Protein AF-A7AXC5-F1 (afdb_monomer_lite)

Radius of gyration: 20.71 Å; chains: 1; bounding box: 51×50×60 Å

pLDDT: mean 79.18, std 19.01, range [29.16, 97.81]

Foldseek 3Di:
DDVLLVVVVVVVVVVLVVLVVVLVVDPLCLLQPALQLLLLLLLLQADLQLFGDPLLLVVQLVLQLVLQLVVLVVVLVVVPPDDDDPVVPNSPDSVVSSVSSNVLSVVLSVLRRLLSNLSQLQQCQWANSVQSVLNVCLQVQLCVVLPDDPSVVSNLLVLSSLLVNLVLLVVLVCLLPPPCPPVDDDDDPDDNVNSSVVSCVVRNVLGDTDPHRRVVSNVVSCCSCCPPVCNSSVVNNSSSSVSLVRDPCNVVSSVSSSVSSVSRDPPRDDDD

Secondary structure (DSSP, 8-state):
--HHHHHHHHHHHHHHHHHTTTGGGS-SGGGS--HHHHHHHHHHHB-TTS-B-HHHHHHHHHHHHHHHHHHHHHHHHHTTSS--TTSTTSS--HHHHHHHHHHHHHHHHHHHHHHHHHHHHHHHHHH-TTGGGGSTTTTHHHHHHHTS-HHHHHHHHHHHHHHHHHHHHHHHHHHHS-S-GGG--SS----HHHHHHHHHHHH-TTSPPPSS--HHHHHHHHHHHH-TTT-HHHHHHHHHHHHHHH-TTHHHHHHHHHHHHTTS----S---

Structure (mmCIF, N/CA/C/O backbone):
data_AF-A7AXC5-F1
#
_entry.id   AF-A7AXC5-F1
#
loop_
_atom_site.group_PDB
_atom_site.id
_atom_site.type_symbol
_atom_site.label_atom_id
_atom_site.label_alt_id
_atom_site.label_comp_id
_atom_site.label_asym_id
_atom_site.label_entity_id
_atom_site.label_seq_id
_atom_site.pdbx_PDB_ins_code
_atom_site.Cartn_x
_atom_site.Cartn_y
_atom_site.Cartn_z
_atom_site.occupancy
_atom_site.B_iso_or_equiv
_atom_site.auth_seq_id
_atom_site.auth_comp_id
_atom_site.auth_asym_id
_atom_site.auth_atom_id
_atom_site.pdbx_PDB_model_num
ATOM 1 N N . MET A 1 1 ? 30.614 9.695 -7.262 1.00 42.00 1 MET A N 1
ATOM 2 C CA . MET A 1 1 ? 29.330 9.636 -7.992 1.00 42.00 1 MET A CA 1
ATOM 3 C C . MET A 1 1 ? 29.547 10.276 -9.356 1.00 42.00 1 MET A C 1
ATOM 5 O O . MET A 1 1 ? 30.082 11.375 -9.398 1.00 42.00 1 MET A O 1
ATOM 9 N N . ASN A 1 2 ? 29.275 9.561 -10.449 1.00 38.72 2 ASN A N 1
ATOM 10 C CA . ASN A 1 2 ? 29.586 10.031 -11.803 1.00 38.72 2 ASN A CA 1
ATOM 11 C C . ASN A 1 2 ? 28.568 11.111 -12.217 1.00 38.72 2 ASN A C 1
ATOM 13 O O . ASN A 1 2 ? 27.370 10.907 -12.026 1.00 38.72 2 ASN A O 1
ATOM 17 N N . VAL A 1 3 ? 29.022 12.249 -12.755 1.00 35.94 3 VAL A N 1
ATOM 18 C CA . VAL A 1 3 ? 28.162 13.394 -13.142 1.00 35.94 3 VAL A CA 1
ATOM 19 C C . VAL A 1 3 ? 27.047 12.944 -14.091 1.00 35.94 3 VAL A C 1
ATOM 21 O O . VAL A 1 3 ? 25.914 13.396 -13.997 1.00 35.94 3 VAL A O 1
ATOM 24 N N . THR A 1 4 ? 27.345 11.954 -14.924 1.00 36.16 4 THR A N 1
ATOM 25 C CA . THR A 1 4 ? 26.416 11.287 -15.829 1.00 36.16 4 THR A CA 1
ATOM 26 C C . THR A 1 4 ? 25.242 10.595 -15.128 1.00 36.16 4 THR A C 1
ATOM 28 O O . THR A 1 4 ? 24.095 10.750 -15.539 1.00 36.16 4 THR A O 1
ATOM 31 N N . VAL A 1 5 ? 25.512 9.883 -14.029 1.00 40.91 5 VAL A N 1
ATOM 32 C CA . VAL A 1 5 ? 24.486 9.229 -13.198 1.00 40.91 5 VAL A CA 1
ATOM 33 C C . VAL A 1 5 ? 23.642 10.284 -12.486 1.00 40.91 5 VAL A C 1
ATOM 35 O O . VAL A 1 5 ? 22.432 10.134 -12.386 1.00 40.91 5 VAL A O 1
ATOM 38 N N . ALA A 1 6 ? 24.255 11.390 -12.057 1.00 38.28 6 ALA A N 1
ATOM 39 C CA . ALA A 1 6 ? 23.533 12.504 -11.451 1.00 38.28 6 ALA A CA 1
ATOM 40 C C . ALA A 1 6 ? 22.601 13.215 -12.450 1.00 38.28 6 ALA A C 1
ATOM 42 O O . ALA A 1 6 ? 21.494 13.580 -12.074 1.00 38.28 6 ALA A O 1
ATOM 43 N N . VAL A 1 7 ? 23.003 13.370 -13.718 1.00 38.66 7 VAL A N 1
ATOM 44 C CA . VAL A 1 7 ? 22.166 13.965 -14.778 1.00 38.66 7 VAL A CA 1
ATOM 45 C C . VAL A 1 7 ? 21.030 13.028 -15.200 1.00 38.66 7 VAL A C 1
ATOM 47 O O . VAL A 1 7 ? 19.907 13.494 -15.355 1.00 38.66 7 VAL A O 1
ATOM 50 N N . ALA A 1 8 ? 21.276 11.718 -15.317 1.00 44.53 8 ALA A N 1
ATOM 51 C CA . ALA A 1 8 ? 20.221 10.733 -15.575 1.00 44.53 8 ALA A CA 1
ATOM 52 C C . ALA A 1 8 ? 19.219 10.650 -14.410 1.00 44.53 8 ALA A C 1
ATOM 54 O O . ALA A 1 8 ? 18.012 10.634 -14.637 1.00 44.53 8 ALA A O 1
ATOM 55 N N . LEU A 1 9 ? 19.703 10.697 -13.162 1.00 47.94 9 LEU A N 1
ATOM 56 C CA . LEU A 1 9 ? 18.854 10.807 -11.975 1.00 47.94 9 LEU A CA 1
ATOM 57 C C . LEU A 1 9 ? 18.087 12.132 -11.953 1.00 47.94 9 LEU A C 1
ATOM 59 O O . LEU A 1 9 ? 16.901 12.116 -11.656 1.00 47.94 9 LEU A O 1
ATOM 63 N N . LEU A 1 10 ? 18.697 13.269 -12.300 1.00 44.72 10 LEU A N 1
ATOM 64 C CA . LEU A 1 10 ? 18.018 14.571 -12.384 1.00 44.72 10 LEU A CA 1
ATOM 65 C C . LEU A 1 10 ? 16.935 14.584 -13.467 1.00 44.72 10 LEU A C 1
ATOM 67 O O . LEU A 1 10 ? 15.822 15.021 -13.190 1.00 44.72 10 LEU A O 1
ATOM 71 N N . ALA A 1 11 ? 17.222 14.047 -14.654 1.00 45.69 11 ALA A N 1
ATOM 72 C CA . ALA A 1 11 ? 16.243 13.879 -15.724 1.00 45.69 11 ALA A CA 1
ATOM 73 C C . ALA A 1 11 ? 15.105 12.947 -15.283 1.00 45.69 11 ALA A C 1
ATOM 75 O O . ALA A 1 11 ? 13.940 13.289 -15.442 1.00 45.69 11 ALA A O 1
ATOM 76 N N . TYR A 1 12 ? 15.421 11.832 -14.620 1.00 53.94 12 TYR A N 1
ATOM 77 C CA . TYR A 1 12 ? 14.438 10.929 -14.018 1.00 53.94 12 TYR A CA 1
ATOM 78 C C . TYR A 1 12 ? 13.635 11.595 -12.892 1.00 53.94 12 TYR A C 1
ATOM 80 O O . TYR A 1 12 ? 12.448 11.335 -12.753 1.00 53.94 12 TYR A O 1
ATOM 88 N N . THR A 1 13 ? 14.226 12.512 -12.125 1.00 55.03 13 THR A N 1
ATOM 89 C CA . THR A 1 13 ? 13.537 13.262 -11.059 1.00 55.03 13 THR A CA 1
ATOM 90 C C . THR A 1 13 ? 12.608 14.337 -11.639 1.00 55.03 13 THR A C 1
ATOM 92 O O . THR A 1 13 ? 11.507 14.547 -11.135 1.00 55.03 13 THR A O 1
ATOM 95 N N . GLN A 1 14 ? 13.008 14.988 -12.734 1.00 45.06 14 GLN A N 1
ATOM 96 C CA . GLN A 1 14 ? 12.164 15.929 -13.478 1.00 45.06 14 GLN A CA 1
ATOM 97 C C . GLN A 1 14 ? 11.023 15.203 -14.209 1.00 45.06 14 GLN A C 1
ATOM 99 O O . GLN A 1 14 ? 9.881 15.652 -14.163 1.00 45.06 14 GLN A O 1
ATOM 104 N N . VAL A 1 15 ? 11.297 14.026 -14.778 1.00 48.88 15 VAL A N 1
ATOM 105 C CA . VAL A 1 15 ? 10.298 13.087 -15.309 1.00 48.88 15 VAL A CA 1
ATOM 106 C C . VAL A 1 15 ? 9.345 12.646 -14.190 1.00 48.88 15 VAL A C 1
ATOM 108 O O . VAL A 1 15 ? 8.143 12.782 -14.354 1.00 48.88 15 VAL A O 1
ATOM 111 N N . LYS A 1 16 ? 9.830 12.249 -13.005 1.00 52.66 16 LYS A N 1
ATOM 112 C CA . LYS A 1 16 ? 8.996 11.936 -11.822 1.00 52.66 16 LYS A CA 1
ATOM 113 C C . LYS A 1 16 ? 8.011 13.063 -11.483 1.00 52.66 16 LYS A C 1
ATOM 115 O O . LYS A 1 16 ? 6.841 12.791 -11.234 1.00 52.66 16 LYS A O 1
ATOM 120 N N . SER A 1 17 ? 8.464 14.318 -11.524 1.00 45.72 17 SER A N 1
ATOM 121 C CA . SER A 1 17 ? 7.630 15.499 -11.258 1.00 45.72 17 SER A CA 1
ATOM 122 C C . SER A 1 17 ? 6.572 15.763 -12.338 1.00 45.72 17 SER A C 1
ATOM 124 O O . SER A 1 17 ? 5.470 16.186 -12.006 1.00 45.72 17 SER A O 1
ATOM 126 N N . ILE A 1 18 ? 6.892 15.538 -13.616 1.00 44.12 18 ILE A N 1
ATOM 127 C CA . ILE A 1 18 ? 5.978 15.761 -14.751 1.00 44.12 18 ILE A CA 1
ATOM 128 C C . ILE A 1 18 ? 4.994 14.589 -14.900 1.00 44.12 18 ILE A C 1
ATOM 130 O O . ILE A 1 18 ? 3.818 14.787 -15.186 1.00 44.12 18 ILE A O 1
ATOM 134 N N . PHE A 1 19 ? 5.433 13.356 -14.646 1.00 49.47 19 PHE A N 1
ATOM 135 C CA . PHE A 1 19 ? 4.600 12.159 -14.770 1.00 49.47 19 PHE A CA 1
ATOM 136 C C . PHE A 1 19 ? 3.686 11.918 -13.567 1.00 49.47 19 PHE A C 1
ATOM 138 O O . PHE A 1 19 ? 2.612 11.350 -13.752 1.00 49.47 19 PHE A O 1
ATOM 145 N N . ALA A 1 20 ? 4.014 12.441 -12.380 1.00 50.91 20 ALA A N 1
ATOM 146 C CA . ALA A 1 20 ? 3.041 12.563 -11.291 1.00 50.91 20 ALA A CA 1
ATOM 147 C C . ALA A 1 20 ? 1.797 13.372 -11.721 1.00 50.91 20 ALA A C 1
ATOM 149 O O . ALA A 1 20 ? 0.696 13.090 -11.262 1.00 50.91 20 ALA A O 1
ATOM 150 N N . GLN A 1 21 ? 1.942 14.308 -12.670 1.00 41.72 21 GLN A N 1
ATOM 151 C CA . GLN A 1 21 ? 0.819 15.048 -13.262 1.00 41.72 21 GLN A CA 1
ATOM 152 C C . GLN A 1 21 ? 0.121 14.282 -14.411 1.00 41.72 21 GLN A C 1
ATOM 154 O O . GLN A 1 21 ? -1.009 14.610 -14.764 1.00 41.72 21 GLN A O 1
ATOM 159 N N . MET A 1 22 ? 0.750 13.242 -14.982 1.00 43.47 22 MET A N 1
ATOM 160 C CA . MET A 1 22 ? 0.193 12.391 -16.055 1.00 43.47 22 MET A CA 1
ATOM 161 C C . MET A 1 22 ? -0.452 11.087 -15.558 1.00 43.47 22 MET A C 1
ATOM 163 O O . MET A 1 22 ? -1.087 10.388 -16.349 1.00 43.47 22 MET A O 1
ATOM 167 N N . ALA A 1 23 ? -0.347 10.763 -14.265 1.00 52.94 23 ALA A N 1
ATOM 168 C CA . ALA A 1 23 ? -1.019 9.616 -13.643 1.00 52.94 23 ALA A CA 1
ATOM 169 C C . ALA A 1 23 ? -2.566 9.698 -13.686 1.00 52.94 23 ALA A C 1
ATOM 171 O O . ALA A 1 23 ? -3.246 8.757 -13.294 1.00 52.94 23 ALA A O 1
ATOM 172 N N . THR A 1 24 ? -3.118 10.782 -14.238 1.00 51.81 24 THR A N 1
ATOM 173 C CA . THR A 1 24 ? -4.548 11.086 -14.401 1.00 51.81 24 THR A CA 1
ATOM 174 C C . THR A 1 24 ? -5.337 10.113 -15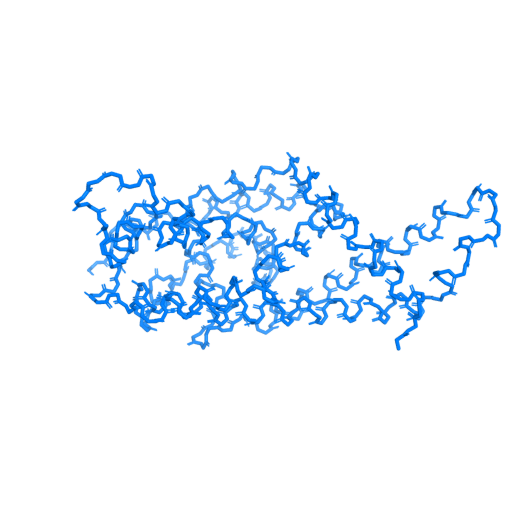.284 1.00 51.81 24 THR A C 1
ATOM 176 O O . THR A 1 24 ? -6.558 10.222 -15.347 1.00 51.81 24 THR A O 1
ATOM 179 N N . LYS A 1 25 ? -4.685 9.170 -15.980 1.00 58.81 25 LYS A N 1
ATOM 180 C CA . LYS A 1 25 ? -5.380 8.160 -16.803 1.00 58.81 25 LYS A CA 1
ATOM 181 C C . LYS A 1 25 ? -5.882 6.953 -16.015 1.00 58.81 25 LYS A C 1
ATOM 183 O O . LYS A 1 25 ? -6.819 6.303 -16.467 1.00 58.81 25 LYS A O 1
ATOM 188 N N . VAL A 1 26 ? -5.261 6.647 -14.877 1.00 69.69 26 VAL A N 1
ATOM 189 C CA . VAL A 1 26 ? -5.648 5.502 -14.052 1.00 69.69 26 VAL A CA 1
ATOM 190 C C . VAL A 1 26 ? -6.559 6.009 -12.945 1.00 69.69 26 VAL A C 1
ATOM 192 O O . VAL A 1 26 ? -6.146 6.798 -12.100 1.00 69.69 26 VAL A O 1
ATOM 195 N N . ASP A 1 27 ? -7.803 5.540 -12.949 1.00 79.38 27 ASP A N 1
ATOM 196 C CA . ASP A 1 27 ? -8.725 5.716 -11.830 1.00 79.38 27 ASP A CA 1
ATOM 197 C C . ASP A 1 27 ? -8.284 4.805 -10.677 1.00 79.38 27 ASP A C 1
ATOM 199 O O . ASP A 1 27 ? -8.747 3.673 -10.564 1.00 79.38 27 ASP A O 1
ATOM 203 N N . TYR A 1 28 ? -7.304 5.259 -9.893 1.00 82.56 28 TYR A N 1
ATOM 204 C CA . TYR A 1 28 ? -6.770 4.501 -8.761 1.00 82.56 28 TYR A CA 1
ATOM 205 C C . TYR A 1 28 ? -7.809 4.343 -7.647 1.00 82.56 28 TYR A C 1
ATOM 207 O O . TYR A 1 28 ? -7.904 3.269 -7.053 1.00 82.56 28 TYR A O 1
ATOM 215 N N . GLU A 1 29 ? -8.606 5.384 -7.393 1.00 82.25 29 GLU A N 1
ATOM 216 C CA . GLU A 1 29 ? -9.647 5.377 -6.366 1.00 82.25 29 GLU A CA 1
ATOM 217 C C . GLU A 1 29 ? -10.690 4.292 -6.661 1.00 82.25 29 GLU A C 1
ATOM 219 O O . GLU A 1 29 ? -10.992 3.486 -5.786 1.00 82.25 29 GLU A O 1
ATOM 224 N N . GLY A 1 30 ? -11.140 4.161 -7.914 1.00 83.69 30 GLY A N 1
ATOM 225 C CA . GLY A 1 30 ? -12.083 3.122 -8.333 1.00 83.69 30 GLY A CA 1
ATOM 226 C C . GLY A 1 30 ? -11.541 1.684 -8.341 1.00 83.69 30 GLY A C 1
ATOM 227 O O . GLY A 1 30 ? -12.326 0.746 -8.484 1.00 83.69 30 GLY A O 1
ATOM 228 N N . VAL A 1 31 ? -10.229 1.465 -8.180 1.00 88.12 31 VAL A N 1
ATOM 229 C CA . VAL A 1 31 ? -9.622 0.115 -8.202 1.00 88.12 31 VAL A CA 1
ATOM 230 C C . VAL A 1 31 ? -9.815 -0.621 -6.876 1.00 88.12 31 VAL A C 1
ATOM 232 O O . VAL A 1 31 ? -10.132 -1.816 -6.854 1.00 88.12 31 VAL A O 1
ATOM 235 N N . ILE A 1 32 ? -9.653 0.096 -5.762 1.00 90.56 32 ILE A N 1
ATOM 236 C CA . ILE A 1 32 ? -9.958 -0.384 -4.410 1.00 90.56 32 ILE A CA 1
ATOM 237 C C . ILE A 1 32 ? -10.749 0.740 -3.726 1.00 90.56 32 ILE A C 1
ATOM 239 O O . ILE A 1 32 ? -10.131 1.624 -3.140 1.00 90.56 32 ILE A O 1
ATOM 243 N N . PRO A 1 33 ? -12.093 0.731 -3.801 1.00 84.25 33 PRO A N 1
ATOM 244 C CA . PRO A 1 33 ? -12.917 1.940 -3.661 1.00 84.25 33 PRO A CA 1
ATOM 245 C C . PRO A 1 33 ? -13.010 2.532 -2.255 1.00 84.25 33 PRO A C 1
ATOM 247 O O . PRO A 1 33 ? -13.222 3.729 -2.107 1.00 84.25 33 PRO A O 1
ATOM 250 N N . THR A 1 34 ? -12.837 1.733 -1.207 1.00 91.19 34 THR A N 1
ATOM 251 C CA . THR A 1 34 ? -13.073 2.188 0.172 1.00 91.19 34 THR A CA 1
ATOM 252 C C . THR A 1 34 ? -11.787 2.223 0.985 1.00 91.19 34 THR A C 1
ATOM 254 O O . THR A 1 34 ? -11.029 1.247 0.939 1.00 91.19 34 THR A O 1
ATOM 257 N N . THR A 1 35 ? -11.619 3.258 1.810 1.00 93.56 35 THR A N 1
ATOM 258 C CA . THR A 1 35 ? -10.525 3.379 2.787 1.00 93.56 35 THR A CA 1
ATOM 259 C C . THR A 1 35 ? -10.415 2.134 3.658 1.00 93.56 35 THR A C 1
ATOM 261 O O . THR A 1 35 ? -9.330 1.585 3.805 1.00 93.56 35 THR A O 1
ATOM 264 N N . GLU A 1 36 ? -11.539 1.590 4.130 1.00 93.75 36 GLU A N 1
ATOM 265 C CA . GLU A 1 36 ? -11.564 0.347 4.905 1.00 93.75 36 GLU A CA 1
ATOM 266 C C . GLU A 1 36 ? -10.885 -0.829 4.191 1.00 93.75 36 GLU A C 1
ATOM 268 O O . GLU A 1 36 ? -9.999 -1.467 4.758 1.00 93.75 36 GLU A O 1
ATOM 273 N N . LYS A 1 37 ? -11.255 -1.110 2.933 1.00 92.69 37 LYS A N 1
ATOM 274 C CA . LYS A 1 37 ? -10.612 -2.173 2.142 1.00 92.69 37 LYS A CA 1
ATOM 275 C C . LYS A 1 37 ? -9.124 -1.907 1.955 1.00 92.69 37 LYS A C 1
ATOM 277 O O . LYS A 1 37 ? -8.342 -2.852 2.029 1.00 92.69 37 LYS A O 1
ATOM 282 N N . ARG A 1 38 ? -8.729 -0.649 1.733 1.00 94.75 38 ARG A N 1
ATOM 283 C CA . ARG A 1 38 ? -7.318 -0.265 1.590 1.00 94.75 38 ARG A CA 1
ATOM 284 C C . ARG A 1 38 ? -6.551 -0.493 2.894 1.00 94.75 38 ARG A C 1
ATOM 286 O O . ARG A 1 38 ? -5.525 -1.164 2.863 1.00 94.75 38 ARG A O 1
ATOM 293 N N . VAL A 1 39 ? -7.089 -0.071 4.038 1.00 95.75 39 VAL A N 1
ATOM 294 C CA . VAL A 1 39 ? -6.524 -0.334 5.372 1.00 95.75 39 VAL A CA 1
ATOM 295 C C . VAL A 1 39 ? -6.381 -1.837 5.618 1.00 95.75 39 VAL A C 1
ATOM 297 O O . VAL A 1 39 ? -5.280 -2.293 5.921 1.00 95.75 39 VAL A O 1
ATOM 300 N N . LYS A 1 40 ? -7.447 -2.624 5.405 1.00 94.56 40 LYS A N 1
ATOM 301 C CA . LYS A 1 40 ? -7.423 -4.087 5.583 1.00 94.56 40 LYS A CA 1
ATOM 302 C C . LYS A 1 40 ? -6.359 -4.754 4.709 1.00 94.56 40 LYS A C 1
ATOM 304 O O . LYS A 1 40 ? -5.624 -5.626 5.171 1.00 94.56 40 LYS A O 1
ATOM 309 N N . LEU A 1 41 ? -6.245 -4.322 3.452 1.00 94.38 41 LEU A N 1
ATOM 310 C CA . LEU A 1 41 ? -5.228 -4.810 2.525 1.00 94.38 41 LEU A CA 1
ATOM 311 C C . LEU A 1 41 ? -3.814 -4.492 3.005 1.00 94.38 41 LEU A C 1
ATOM 313 O O . LEU A 1 41 ? -2.984 -5.393 3.033 1.00 94.38 41 LEU A O 1
ATOM 317 N N . VAL A 1 42 ? -3.535 -3.250 3.405 1.00 95.75 42 VAL A N 1
ATOM 318 C CA . VAL A 1 42 ? -2.200 -2.873 3.888 1.00 95.75 42 VAL A CA 1
ATOM 319 C C . VAL A 1 42 ? -1.851 -3.632 5.165 1.00 95.75 42 VAL A C 1
ATOM 321 O O . VAL A 1 42 ? -0.763 -4.193 5.233 1.00 95.75 42 VAL A O 1
ATOM 324 N N . MET A 1 43 ? -2.771 -3.737 6.130 1.00 95.62 43 MET A N 1
ATOM 325 C CA . MET A 1 43 ? -2.570 -4.555 7.334 1.00 95.62 43 MET A CA 1
ATOM 326 C C . MET A 1 43 ? -2.239 -6.014 6.989 1.00 95.62 43 MET A C 1
ATOM 328 O O . MET A 1 43 ? -1.384 -6.615 7.629 1.00 95.62 43 MET A O 1
ATOM 332 N N . SER A 1 44 ? -2.880 -6.570 5.955 1.00 93.38 44 SER A N 1
ATOM 333 C CA . SER A 1 44 ? -2.647 -7.948 5.492 1.00 93.38 44 SER A CA 1
ATOM 334 C C . SER A 1 44 ? -1.325 -8.136 4.734 1.00 93.38 44 SER A C 1
ATOM 336 O O . SER A 1 44 ? -0.891 -9.268 4.522 1.00 93.38 44 SER A O 1
ATOM 338 N N . LEU A 1 45 ? -0.705 -7.050 4.260 1.00 93.88 45 LEU A N 1
ATOM 339 C CA . LEU A 1 45 ? 0.602 -7.083 3.594 1.00 93.88 45 LEU A CA 1
ATOM 340 C C . LEU A 1 45 ? 1.770 -7.037 4.587 1.00 93.88 45 LEU A C 1
ATOM 342 O O . LEU A 1 45 ? 2.887 -7.389 4.205 1.00 93.88 45 LEU A O 1
ATOM 346 N N . LEU A 1 46 ? 1.517 -6.598 5.822 1.00 94.19 46 LEU A N 1
ATOM 347 C CA . LEU A 1 46 ? 2.503 -6.534 6.893 1.00 94.19 46 LEU A CA 1
ATOM 348 C C . LEU A 1 46 ? 2.532 -7.855 7.672 1.00 94.19 46 LEU A C 1
ATOM 350 O O . LEU A 1 46 ? 1.489 -8.418 8.005 1.00 94.19 46 LEU A O 1
ATOM 354 N N . ASP A 1 47 ? 3.733 -8.343 7.966 1.00 89.88 47 ASP A N 1
ATOM 355 C CA . ASP A 1 47 ? 3.954 -9.435 8.908 1.00 89.88 47 ASP A CA 1
ATOM 356 C C . ASP A 1 47 ? 3.745 -8.968 10.358 1.00 89.88 47 ASP A C 1
ATOM 358 O O . ASP A 1 47 ? 3.592 -7.777 10.630 1.00 89.88 47 ASP A O 1
ATOM 362 N N . SER A 1 48 ? 3.800 -9.903 11.309 1.00 85.38 48 SER A N 1
ATOM 363 C CA . SER A 1 48 ? 3.617 -9.616 12.740 1.00 85.38 48 SER A CA 1
ATOM 364 C C . SER A 1 48 ? 4.658 -8.665 13.345 1.00 85.38 48 SER A C 1
ATOM 366 O O . SER A 1 48 ? 4.508 -8.244 14.487 1.00 85.38 48 SER A O 1
ATOM 368 N N . ASN A 1 49 ? 5.748 -8.380 12.629 1.00 86.00 49 ASN A N 1
ATOM 369 C CA . ASN A 1 49 ? 6.791 -7.444 13.039 1.00 86.00 49 ASN A CA 1
ATOM 370 C C . ASN A 1 49 ? 6.663 -6.091 12.313 1.00 86.00 49 ASN A C 1
ATOM 372 O O . ASN A 1 49 ? 7.534 -5.234 12.473 1.00 86.00 49 ASN A O 1
ATOM 376 N N . GLY A 1 50 ? 5.618 -5.894 11.501 1.00 87.69 50 GLY A N 1
ATOM 377 C CA . GLY A 1 50 ? 5.408 -4.680 10.721 1.00 87.69 50 GLY A CA 1
ATOM 378 C C . GLY A 1 50 ? 6.249 -4.575 9.448 1.00 87.69 50 GLY A C 1
ATOM 379 O O . GLY A 1 50 ? 6.375 -3.485 8.882 1.00 87.69 50 GLY A O 1
ATOM 380 N N . ASN A 1 51 ? 6.853 -5.671 8.993 1.00 91.38 51 ASN A N 1
ATOM 381 C CA . ASN A 1 51 ? 7.630 -5.708 7.759 1.00 91.38 51 ASN A CA 1
ATOM 382 C C . ASN A 1 51 ? 6.773 -6.208 6.602 1.00 91.38 51 ASN A C 1
ATOM 384 O O . ASN A 1 51 ? 5.879 -7.031 6.776 1.00 91.38 51 ASN A O 1
ATOM 388 N N . LEU A 1 52 ? 7.076 -5.747 5.391 1.00 90.31 52 LEU A N 1
ATOM 389 C CA . LEU A 1 52 ? 6.576 -6.429 4.204 1.00 90.31 52 LEU A CA 1
ATOM 390 C C . LEU A 1 52 ? 7.223 -7.815 4.107 1.00 90.31 52 LEU A C 1
ATOM 392 O O . LEU A 1 52 ? 8.404 -7.982 4.402 1.00 90.31 52 LEU A O 1
ATOM 396 N N . ASP A 1 53 ? 6.433 -8.778 3.646 1.00 87.25 53 ASP A N 1
ATOM 397 C CA . ASP A 1 53 ? 6.868 -10.129 3.288 1.00 87.25 53 ASP A CA 1
ATOM 398 C C . ASP A 1 53 ? 8.158 -10.099 2.432 1.00 87.25 53 ASP A C 1
ATOM 400 O O . ASP A 1 53 ? 8.236 -9.374 1.437 1.00 87.25 53 ASP A O 1
ATOM 404 N N . GLU A 1 54 ? 9.191 -10.847 2.834 1.00 88.69 54 GLU A N 1
ATOM 405 C CA . GLU A 1 54 ? 10.515 -10.799 2.189 1.00 88.69 54 GLU A CA 1
ATOM 406 C C . GLU A 1 54 ? 10.455 -11.247 0.720 1.00 88.69 54 GLU A C 1
ATOM 408 O O . GLU A 1 54 ? 11.053 -10.607 -0.147 1.00 88.69 54 GLU A O 1
ATOM 413 N N . ASP A 1 55 ? 9.648 -12.268 0.411 1.00 90.94 55 ASP A N 1
ATOM 414 C CA . ASP A 1 55 ? 9.444 -12.737 -0.961 1.00 90.94 55 ASP A CA 1
ATOM 415 C C . ASP A 1 55 ? 8.728 -11.681 -1.819 1.00 90.94 55 ASP A C 1
ATOM 417 O O . ASP A 1 55 ? 8.999 -11.553 -3.020 1.00 90.94 55 ASP A O 1
ATOM 421 N N . LEU A 1 56 ? 7.814 -10.910 -1.221 1.00 91.88 56 LEU A N 1
ATOM 422 C CA . LEU A 1 56 ? 7.198 -9.751 -1.868 1.00 91.88 56 LEU A CA 1
ATOM 423 C C . LEU A 1 56 ? 8.230 -8.645 -2.120 1.00 91.88 56 LEU A C 1
ATOM 425 O O . LEU A 1 56 ? 8.265 -8.091 -3.219 1.00 91.88 56 LEU A O 1
ATOM 429 N N . VAL A 1 57 ? 9.069 -8.321 -1.135 1.00 92.88 57 VAL A N 1
ATOM 430 C CA . VAL A 1 57 ? 10.121 -7.299 -1.262 1.00 92.88 57 VAL A CA 1
ATOM 431 C C . VAL A 1 57 ? 11.106 -7.665 -2.373 1.00 92.88 57 VAL A C 1
ATOM 433 O O . VAL A 1 57 ? 11.437 -6.819 -3.210 1.00 92.88 57 VAL A O 1
ATOM 436 N N . ASP A 1 58 ? 11.532 -8.923 -2.432 1.00 93.88 58 ASP A N 1
ATOM 437 C CA . ASP A 1 58 ? 12.424 -9.426 -3.473 1.00 93.88 58 ASP A CA 1
ATOM 438 C C . ASP A 1 58 ? 11.780 -9.358 -4.859 1.00 93.88 58 ASP A C 1
ATOM 440 O O . ASP A 1 58 ? 12.412 -8.895 -5.816 1.00 93.88 58 ASP A O 1
ATOM 444 N N . LEU A 1 59 ? 10.500 -9.728 -4.964 1.00 95.12 59 LEU A N 1
ATOM 445 C CA . LEU A 1 59 ? 9.751 -9.622 -6.212 1.00 95.12 59 LEU A CA 1
ATOM 446 C C . LEU A 1 59 ? 9.591 -8.165 -6.664 1.00 95.12 59 LEU A C 1
ATOM 448 O O . LEU A 1 59 ? 9.784 -7.869 -7.845 1.00 95.12 59 LEU A O 1
ATOM 452 N N . ILE A 1 60 ? 9.277 -7.244 -5.744 1.00 93.31 60 ILE A N 1
ATOM 453 C CA . ILE A 1 60 ? 9.225 -5.805 -6.030 1.00 93.31 60 ILE A CA 1
ATOM 454 C C . ILE A 1 60 ? 10.582 -5.357 -6.570 1.00 93.31 60 ILE A C 1
ATOM 456 O O . ILE A 1 60 ? 10.641 -4.779 -7.657 1.00 93.31 60 ILE A O 1
ATOM 460 N N . ARG A 1 61 ? 11.679 -5.666 -5.866 1.00 93.94 61 ARG A N 1
ATOM 461 C CA . ARG A 1 61 ? 13.035 -5.284 -6.283 1.00 93.94 61 ARG A CA 1
ATOM 462 C C . ARG A 1 61 ? 13.334 -5.781 -7.697 1.00 93.94 61 ARG A C 1
ATOM 464 O O . ARG A 1 61 ? 13.785 -5.004 -8.541 1.00 93.94 61 ARG A O 1
ATOM 471 N N . GLU A 1 62 ? 13.043 -7.049 -7.983 1.00 93.69 62 GLU A N 1
ATOM 472 C CA . GLU A 1 62 ? 13.273 -7.655 -9.294 1.00 93.69 62 GLU A CA 1
ATOM 473 C C . GLU A 1 62 ? 12.448 -6.978 -10.398 1.00 93.69 62 GLU A C 1
ATOM 475 O O . GLU A 1 62 ? 13.008 -6.540 -11.411 1.00 93.69 62 GLU A O 1
ATOM 480 N N . LYS A 1 63 ? 11.125 -6.864 -10.210 1.00 92.69 63 LYS A N 1
ATOM 481 C CA . LYS A 1 63 ? 10.200 -6.314 -11.213 1.00 92.69 63 LYS A CA 1
ATOM 482 C C . LYS A 1 63 ? 10.526 -4.855 -11.514 1.00 92.69 63 LYS A C 1
ATOM 484 O O . LYS A 1 63 ? 10.579 -4.483 -12.686 1.00 92.69 63 LYS A O 1
ATOM 489 N N . TYR A 1 64 ? 10.807 -4.053 -10.489 1.00 90.38 64 TYR A N 1
ATOM 490 C CA . TYR A 1 64 ? 11.198 -2.653 -10.651 1.00 90.38 64 TYR A CA 1
ATOM 491 C C . TYR A 1 64 ? 12.534 -2.501 -11.358 1.00 90.38 64 TYR A C 1
ATOM 493 O O . TYR A 1 64 ? 12.636 -1.731 -12.313 1.00 90.38 64 TYR A O 1
ATOM 501 N N . ARG A 1 65 ? 13.556 -3.259 -10.940 1.00 91.56 65 ARG A N 1
ATOM 502 C CA . ARG A 1 65 ? 14.875 -3.195 -11.575 1.00 91.56 65 ARG A CA 1
ATOM 503 C C . ARG A 1 65 ? 14.786 -3.574 -13.047 1.00 91.56 65 ARG A C 1
ATOM 505 O O . ARG A 1 65 ? 15.323 -2.862 -13.894 1.00 91.56 65 ARG A O 1
ATOM 512 N N . LYS A 1 66 ? 14.102 -4.680 -13.356 1.00 90.81 66 LYS A N 1
ATOM 513 C CA . LYS A 1 66 ? 13.889 -5.138 -14.733 1.00 90.81 66 LYS A CA 1
ATOM 514 C C . LYS A 1 66 ? 13.196 -4.058 -15.560 1.00 90.81 66 LYS A C 1
ATOM 516 O O . LYS A 1 66 ? 13.674 -3.725 -16.642 1.00 90.81 66 LYS A O 1
ATOM 521 N N . HIS A 1 67 ? 12.133 -3.473 -15.019 1.00 85.38 67 HIS A N 1
ATOM 522 C CA . HIS A 1 67 ? 11.367 -2.442 -15.704 1.00 85.38 67 HIS A CA 1
ATOM 523 C C . HIS A 1 67 ? 12.184 -1.168 -15.963 1.00 85.38 67 HIS A C 1
ATOM 525 O O . HIS A 1 67 ? 12.224 -0.674 -17.088 1.00 85.38 67 HIS A O 1
ATOM 531 N N . CYS A 1 68 ? 12.929 -0.695 -14.961 1.00 84.69 68 CYS A N 1
ATOM 532 C CA . CYS A 1 68 ? 13.862 0.421 -15.103 1.00 84.69 68 CYS A CA 1
ATOM 533 C C . CYS A 1 68 ? 14.876 0.166 -16.231 1.00 84.69 68 CYS A C 1
ATOM 535 O O . CYS A 1 68 ? 15.061 1.007 -17.114 1.00 84.69 68 CYS A O 1
ATOM 537 N N . VAL A 1 69 ? 15.497 -1.020 -16.261 1.00 86.12 69 VAL A N 1
ATOM 538 C CA . VAL A 1 69 ? 16.474 -1.373 -17.304 1.00 86.12 69 VAL A CA 1
ATOM 539 C C . VAL A 1 69 ? 15.828 -1.377 -18.687 1.00 86.12 69 VAL A C 1
ATOM 541 O O . VAL A 1 69 ? 16.421 -0.857 -19.635 1.00 86.12 69 VAL A O 1
ATOM 544 N N . GLU A 1 70 ? 14.627 -1.939 -18.822 1.00 83.44 70 GLU A N 1
ATOM 545 C CA . GLU A 1 70 ? 13.884 -1.969 -20.085 1.00 83.44 70 GLU A CA 1
ATOM 546 C C . GLU A 1 70 ? 13.555 -0.561 -20.585 1.00 83.44 70 GLU A C 1
ATOM 548 O O . GLU A 1 70 ? 13.807 -0.264 -21.754 1.00 83.44 70 GLU A O 1
ATOM 553 N N . MET A 1 71 ? 13.079 0.324 -19.706 1.00 76.75 71 MET A N 1
ATOM 554 C CA . MET A 1 71 ? 12.797 1.719 -20.044 1.00 76.75 71 MET A CA 1
ATOM 555 C C . MET A 1 71 ? 14.037 2.452 -20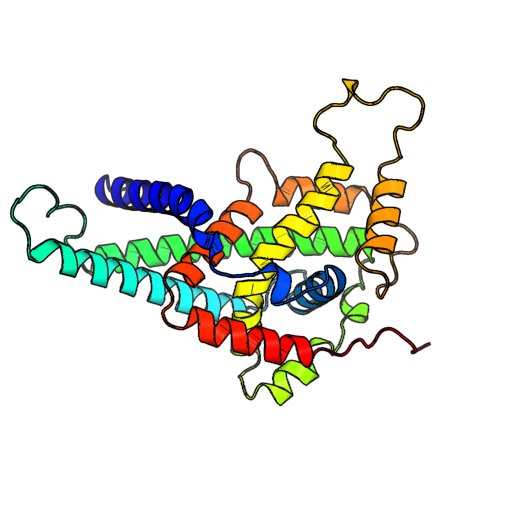.565 1.00 76.75 71 MET A C 1
ATOM 557 O O . MET A 1 71 ? 14.013 2.995 -21.669 1.00 76.75 71 MET A O 1
ATOM 561 N N . PHE A 1 72 ? 15.143 2.438 -19.813 1.00 74.38 72 PHE A N 1
ATOM 562 C CA . PHE A 1 72 ? 16.370 3.133 -20.222 1.00 74.38 72 PHE A CA 1
ATOM 563 C C . PHE A 1 72 ? 17.012 2.497 -21.462 1.00 74.38 72 PHE A C 1
ATOM 565 O O . PHE A 1 72 ? 17.583 3.193 -22.306 1.00 74.38 72 PHE A O 1
ATOM 572 N N . THR A 1 73 ? 16.882 1.179 -21.629 1.00 76.31 73 THR A N 1
ATOM 573 C CA . THR A 1 73 ? 17.342 0.485 -22.840 1.00 76.31 73 THR A CA 1
ATOM 574 C C . THR A 1 73 ? 16.501 0.853 -24.063 1.00 76.31 73 THR A C 1
ATOM 576 O O . THR A 1 73 ? 17.051 0.947 -25.156 1.00 76.31 73 THR A O 1
ATOM 579 N N . LYS A 1 74 ? 15.186 1.053 -23.916 1.00 71.62 74 LYS A N 1
ATOM 580 C CA . LYS A 1 74 ? 14.319 1.529 -25.004 1.00 71.62 74 LYS A CA 1
ATOM 581 C C . LYS A 1 74 ? 14.633 2.985 -25.355 1.00 71.62 74 LYS A C 1
ATOM 583 O O . LYS A 1 74 ? 14.890 3.267 -26.519 1.00 71.62 74 LYS A O 1
ATOM 588 N N . ALA A 1 75 ? 14.708 3.871 -24.360 1.00 67.06 75 ALA A N 1
ATOM 589 C CA . ALA A 1 75 ? 15.015 5.290 -24.567 1.00 67.06 75 ALA A CA 1
ATOM 590 C C . ALA A 1 75 ? 16.354 5.492 -25.298 1.00 67.06 75 ALA A C 1
ATOM 592 O O . ALA A 1 75 ? 16.411 6.176 -26.314 1.00 67.06 75 ALA A O 1
ATOM 593 N N . SER A 1 76 ? 17.405 4.786 -24.868 1.00 64.44 76 SER A N 1
ATOM 594 C CA . SER A 1 76 ? 18.728 4.847 -25.512 1.00 64.44 76 SER A CA 1
ATOM 595 C C . SER A 1 76 ? 18.776 4.324 -26.956 1.00 64.44 76 SER A C 1
ATOM 597 O O . SER A 1 76 ? 19.754 4.589 -27.650 1.00 64.44 76 SER A O 1
ATOM 599 N N . ARG A 1 77 ? 17.759 3.583 -27.422 1.00 63.03 77 ARG A N 1
ATOM 600 C CA . ARG A 1 77 ? 17.636 3.129 -28.822 1.00 63.03 77 ARG A CA 1
ATOM 601 C C . ARG A 1 77 ? 16.803 4.072 -29.691 1.00 63.03 77 ARG A C 1
ATOM 603 O O . ARG A 1 77 ? 16.974 4.057 -30.903 1.00 63.03 77 ARG A O 1
ATOM 610 N N . CYS A 1 78 ? 15.905 4.859 -29.103 1.00 53.66 78 CYS A N 1
ATOM 611 C CA . CYS A 1 78 ? 15.103 5.833 -29.846 1.00 53.66 78 CYS A CA 1
ATOM 612 C C . CYS A 1 78 ? 15.929 7.068 -30.246 1.00 53.66 78 CYS A C 1
ATOM 614 O O . CYS A 1 78 ? 15.706 7.626 -31.312 1.00 53.66 78 CYS A O 1
ATOM 616 N N . ASP A 1 79 ? 16.942 7.432 -29.456 1.00 47.88 79 ASP A N 1
ATOM 617 C CA . ASP A 1 79 ? 17.802 8.602 -29.711 1.00 47.88 79 ASP A CA 1
ATOM 618 C C . ASP A 1 79 ? 18.905 8.361 -30.767 1.00 47.88 79 ASP A C 1
ATOM 620 O O . ASP A 1 79 ? 19.737 9.233 -31.007 1.00 47.88 79 ASP A O 1
ATOM 624 N N . THR A 1 80 ? 18.958 7.181 -31.401 1.00 48.72 80 THR A N 1
ATOM 625 C CA . THR A 1 80 ? 19.966 6.863 -32.436 1.00 48.72 80 THR A CA 1
ATOM 626 C C . THR A 1 80 ? 19.545 7.192 -33.874 1.00 48.72 80 THR A C 1
ATOM 628 O O . THR A 1 80 ? 20.348 6.980 -34.782 1.00 48.72 80 THR A O 1
ATOM 631 N N . GLU A 1 81 ? 18.337 7.721 -34.100 1.00 45.22 81 GLU A N 1
ATOM 632 C CA . GLU A 1 81 ? 17.846 8.060 -35.451 1.00 45.22 81 GLU A CA 1
ATOM 633 C C . GLU A 1 81 ? 17.857 9.565 -35.797 1.00 45.22 81 GLU A C 1
ATOM 635 O O . GLU A 1 81 ? 17.696 9.896 -36.970 1.00 45.22 81 GLU A O 1
ATOM 640 N N . GLU A 1 82 ? 18.144 10.478 -34.857 1.00 42.41 82 GLU A N 1
ATOM 641 C CA . GLU A 1 82 ? 18.265 11.920 -35.146 1.00 42.41 82 GLU A CA 1
ATOM 642 C C . GLU A 1 82 ? 19.651 12.492 -34.792 1.00 42.41 82 GLU A C 1
ATOM 644 O O . GLU A 1 82 ? 20.263 12.185 -33.771 1.00 42.41 82 GLU A O 1
ATOM 649 N N . GLU A 1 83 ? 20.168 13.309 -35.709 1.00 44.97 83 GLU A N 1
ATOM 650 C CA . GLU A 1 83 ? 21.508 13.894 -35.740 1.00 44.97 83 GLU A CA 1
ATOM 651 C C . GLU A 1 83 ? 21.927 14.614 -34.441 1.00 44.97 83 GLU A C 1
ATOM 653 O O . GLU A 1 83 ? 21.220 15.480 -33.931 1.00 44.97 83 GLU A O 1
ATOM 658 N N . GLY A 1 84 ? 23.167 14.385 -33.989 1.00 38.88 84 GLY A N 1
ATOM 659 C CA . GLY A 1 84 ? 23.878 15.346 -33.136 1.00 38.88 84 GLY A CA 1
ATOM 660 C C . GLY A 1 84 ? 24.622 14.735 -31.953 1.00 38.88 84 GLY A C 1
ATOM 661 O O . GLY A 1 84 ? 24.087 14.540 -30.867 1.00 38.88 84 GLY A O 1
ATOM 662 N N . ASP A 1 85 ? 25.922 14.546 -32.145 1.00 44.69 85 ASP A N 1
ATOM 663 C CA . ASP A 1 85 ? 26.905 13.850 -31.305 1.00 44.69 85 ASP A CA 1
ATOM 664 C C . ASP A 1 85 ? 27.174 14.418 -29.880 1.00 44.69 85 ASP A C 1
ATOM 666 O O . ASP A 1 85 ? 28.264 14.255 -29.331 1.00 44.69 85 ASP A O 1
ATOM 670 N N . LYS A 1 86 ? 26.215 15.103 -29.238 1.00 44.25 86 LYS A N 1
ATOM 671 C CA . LYS A 1 86 ? 26.400 15.742 -27.914 1.00 44.25 86 LYS A CA 1
ATOM 672 C C . LYS A 1 86 ? 25.567 15.167 -26.766 1.00 44.25 86 LYS A C 1
ATOM 674 O O . LYS A 1 86 ? 26.009 15.275 -25.626 1.00 44.25 86 LYS A O 1
ATOM 679 N N . VAL A 1 87 ? 24.442 14.497 -27.026 1.00 42.72 87 VAL A N 1
ATOM 680 C CA . VAL A 1 87 ? 23.680 13.758 -25.982 1.00 42.72 87 VAL A CA 1
ATOM 681 C C . VAL A 1 87 ? 24.247 12.342 -25.769 1.00 42.72 87 VAL A C 1
ATOM 683 O O . VAL A 1 87 ? 24.035 11.681 -24.752 1.00 42.72 87 VAL A O 1
ATOM 686 N N . ASN A 1 88 ? 25.093 11.926 -26.709 1.00 43.84 88 ASN A N 1
ATOM 687 C CA . ASN A 1 88 ? 25.609 10.584 -26.905 1.00 43.84 88 ASN A CA 1
ATOM 688 C C . ASN A 1 88 ? 26.541 10.073 -25.784 1.00 43.84 88 ASN A C 1
ATOM 690 O O . ASN A 1 88 ? 26.968 8.930 -25.851 1.00 43.84 88 ASN A O 1
ATOM 694 N N . SER A 1 89 ? 26.908 10.867 -24.768 1.00 46.50 89 SER A N 1
ATOM 695 C CA . SER A 1 89 ? 27.841 10.450 -23.701 1.00 46.50 89 SER A CA 1
ATOM 696 C C . SER A 1 89 ? 27.172 9.988 -22.402 1.00 46.50 89 SER A C 1
ATOM 698 O O . SER A 1 89 ? 27.862 9.421 -21.553 1.00 46.50 89 SER A O 1
ATOM 700 N N . ILE A 1 90 ? 25.856 10.190 -22.238 1.00 49.34 90 ILE A N 1
ATOM 701 C CA . ILE A 1 90 ? 25.202 9.986 -20.935 1.00 49.34 90 ILE A CA 1
ATOM 702 C C . ILE A 1 90 ? 24.792 8.522 -20.683 1.00 49.34 90 ILE A C 1
ATOM 704 O O . ILE A 1 90 ? 24.793 8.062 -19.546 1.00 49.34 90 ILE A O 1
ATOM 708 N N . TYR A 1 91 ? 24.540 7.741 -21.733 1.00 49.56 91 TYR A N 1
ATOM 709 C CA . TYR A 1 91 ? 23.985 6.381 -21.616 1.00 49.56 91 TYR A CA 1
ATOM 710 C C . TYR A 1 91 ? 24.939 5.264 -22.087 1.00 49.56 91 TYR A C 1
ATOM 712 O O . TYR A 1 91 ? 24.509 4.147 -22.364 1.00 49.56 91 TYR A O 1
ATOM 720 N N . ARG A 1 92 ? 26.247 5.546 -22.213 1.00 48.28 92 ARG A N 1
ATOM 721 C CA . ARG A 1 92 ? 27.187 4.760 -23.045 1.00 48.28 92 ARG A CA 1
ATOM 722 C C . ARG A 1 92 ? 27.525 3.328 -22.606 1.00 48.28 92 ARG A C 1
ATOM 724 O O . ARG A 1 92 ? 28.233 2.657 -23.354 1.00 48.28 92 ARG A O 1
ATOM 731 N N . SER A 1 93 ? 27.024 2.792 -21.491 1.00 56.81 93 SER A N 1
ATOM 732 C CA . SER A 1 93 ? 27.200 1.358 -21.220 1.00 56.81 93 SER A CA 1
ATOM 733 C C . SER A 1 93 ? 25.981 0.696 -20.573 1.00 56.81 93 SER A C 1
ATOM 735 O O . SER A 1 93 ? 25.376 1.208 -19.633 1.00 56.81 93 SER A O 1
ATOM 737 N N . ARG A 1 94 ? 25.641 -0.515 -21.044 1.00 56.47 94 ARG A N 1
ATOM 738 C CA . ARG A 1 94 ? 24.640 -1.387 -20.396 1.00 56.47 94 ARG A CA 1
ATOM 739 C C . ARG A 1 94 ? 25.002 -1.699 -18.937 1.00 56.47 94 ARG A C 1
ATOM 741 O O . ARG A 1 94 ? 24.118 -2.020 -18.149 1.00 56.47 94 ARG A O 1
ATOM 748 N N . VAL A 1 95 ? 26.288 -1.637 -18.585 1.00 58.75 95 VAL A N 1
ATOM 749 C CA . VAL A 1 95 ? 26.776 -1.845 -17.214 1.00 58.75 95 VAL A CA 1
ATOM 750 C C . VAL A 1 95 ? 26.350 -0.678 -16.315 1.00 58.75 95 VAL A C 1
ATOM 752 O O . VAL A 1 95 ? 25.885 -0.917 -15.204 1.00 58.75 95 VAL A O 1
ATOM 755 N N . ASP A 1 96 ? 26.388 0.558 -16.820 1.00 75.44 96 ASP A N 1
ATOM 756 C CA . ASP A 1 96 ? 25.976 1.749 -16.067 1.00 75.44 96 ASP A CA 1
ATOM 757 C C . ASP A 1 96 ? 24.458 1.794 -15.829 1.00 75.44 96 ASP A C 1
ATOM 759 O O . ASP A 1 96 ? 24.027 2.119 -14.723 1.00 75.44 96 ASP A O 1
ATOM 763 N N . ILE A 1 97 ? 23.644 1.392 -16.818 1.00 76.19 97 ILE A N 1
ATOM 764 C CA . ILE A 1 97 ? 22.174 1.316 -16.675 1.00 76.19 97 ILE A CA 1
ATOM 765 C C . ILE A 1 97 ? 21.779 0.277 -15.621 1.00 76.19 97 ILE A C 1
ATOM 767 O O . ILE A 1 97 ? 20.978 0.573 -14.738 1.00 76.19 97 ILE A O 1
ATOM 771 N N . ASN A 1 98 ? 22.351 -0.932 -15.685 1.00 81.25 98 ASN A N 1
ATOM 772 C CA . ASN A 1 98 ? 22.051 -1.983 -14.708 1.00 81.25 98 ASN A CA 1
ATOM 773 C C . ASN A 1 98 ? 22.419 -1.554 -13.283 1.00 81.25 98 ASN A C 1
ATOM 775 O O . ASN A 1 98 ? 21.636 -1.774 -12.362 1.00 81.25 98 ASN A O 1
ATOM 779 N N . ASN A 1 99 ? 23.583 -0.922 -13.104 1.00 82.88 99 ASN A N 1
ATOM 780 C CA . ASN A 1 99 ? 24.017 -0.448 -11.793 1.00 82.88 99 ASN A CA 1
ATOM 781 C C . ASN A 1 99 ? 23.108 0.675 -11.265 1.00 82.88 99 ASN A C 1
ATOM 783 O O . ASN A 1 99 ? 22.660 0.619 -10.125 1.00 82.88 99 ASN A O 1
ATOM 787 N N . MET A 1 100 ? 22.770 1.657 -12.107 1.00 83.19 100 MET A N 1
ATOM 788 C CA . MET A 1 100 ? 21.848 2.737 -11.745 1.00 83.19 100 MET A CA 1
ATOM 789 C C . MET A 1 100 ? 20.466 2.201 -11.350 1.00 83.19 100 MET A C 1
ATOM 791 O O . MET A 1 100 ? 19.956 2.576 -10.299 1.00 83.19 100 MET A O 1
ATOM 795 N N . CYS A 1 101 ? 19.883 1.302 -12.147 1.00 86.25 101 CYS A N 1
ATOM 796 C CA . CYS A 1 101 ? 18.581 0.707 -11.843 1.00 86.25 101 CYS A CA 1
ATOM 797 C C . CYS A 1 101 ? 18.616 -0.194 -10.603 1.00 86.25 101 CYS A C 1
ATOM 799 O O . CYS A 1 101 ? 17.614 -0.283 -9.901 1.00 86.25 101 CYS A O 1
ATOM 801 N N . SER A 1 102 ? 19.751 -0.842 -10.309 1.00 88.75 102 SER A N 1
ATOM 802 C CA . SER A 1 102 ? 19.927 -1.570 -9.047 1.00 88.75 102 SER A CA 1
ATOM 803 C C . SER A 1 102 ? 19.874 -0.610 -7.861 1.00 88.75 102 SER A C 1
ATOM 805 O O . SER A 1 102 ? 19.083 -0.823 -6.949 1.00 88.75 102 SER A O 1
ATOM 807 N N . ILE A 1 103 ? 20.636 0.488 -7.918 1.00 86.56 103 ILE A N 1
ATOM 808 C CA . ILE A 1 103 ? 20.658 1.512 -6.865 1.00 86.56 103 ILE A CA 1
ATOM 809 C C . ILE A 1 103 ? 19.269 2.140 -6.674 1.00 86.56 103 ILE A C 1
ATOM 811 O O . ILE A 1 103 ? 18.833 2.295 -5.538 1.00 86.56 103 ILE A O 1
ATOM 815 N N . ASP A 1 104 ? 18.559 2.478 -7.758 1.00 85.06 104 ASP A N 1
ATOM 816 C CA . ASP A 1 104 ? 17.192 3.022 -7.679 1.00 85.06 104 ASP A CA 1
ATOM 817 C C . ASP A 1 104 ? 16.222 2.007 -7.053 1.00 85.06 104 ASP A C 1
ATOM 819 O O . ASP A 1 104 ? 15.441 2.368 -6.175 1.00 85.06 104 ASP A O 1
ATOM 823 N N . SER A 1 105 ? 16.322 0.722 -7.425 1.00 91.25 105 SER A N 1
ATOM 824 C CA . SER A 1 105 ? 15.496 -0.331 -6.820 1.00 91.25 105 SER A CA 1
ATOM 825 C C . SER A 1 105 ? 15.793 -0.529 -5.331 1.00 91.25 105 SER A C 1
ATOM 827 O O . SER A 1 105 ? 14.860 -0.652 -4.543 1.00 91.25 105 SER A O 1
ATOM 829 N N . ASP A 1 106 ? 17.061 -0.484 -4.917 1.00 90.94 106 ASP A N 1
ATOM 830 C CA . ASP A 1 106 ? 17.447 -0.628 -3.509 1.00 90.94 106 ASP A CA 1
ATOM 831 C C . ASP A 1 106 ? 16.997 0.579 -2.677 1.00 90.94 106 ASP A C 1
ATOM 833 O O . ASP A 1 106 ? 16.519 0.417 -1.553 1.00 90.94 106 ASP A O 1
ATOM 837 N N . LEU A 1 107 ? 17.079 1.789 -3.243 1.00 89.69 107 LEU A N 1
ATOM 838 C CA . LEU A 1 107 ? 16.519 2.999 -2.637 1.00 89.69 107 LEU A CA 1
ATOM 839 C C . LEU A 1 107 ? 15.004 2.883 -2.467 1.00 89.69 107 LEU A C 1
ATOM 841 O O . LEU A 1 107 ? 14.484 3.223 -1.405 1.00 89.69 107 LEU A O 1
ATOM 845 N N . PHE A 1 108 ? 14.301 2.380 -3.484 1.00 90.69 108 PHE A N 1
ATOM 846 C CA . PHE A 1 108 ? 12.864 2.160 -3.408 1.00 90.69 108 PHE A CA 1
ATOM 847 C C . PHE A 1 108 ? 12.485 1.173 -2.299 1.00 90.69 108 PHE A C 1
ATOM 849 O O . PHE A 1 108 ? 11.620 1.492 -1.483 1.00 90.69 108 PHE A O 1
ATOM 856 N N . ILE A 1 109 ? 13.178 0.033 -2.198 1.00 94.31 109 ILE A N 1
ATOM 857 C CA . ILE A 1 109 ? 12.973 -0.910 -1.089 1.00 94.31 109 ILE A CA 1
ATOM 858 C C . ILE A 1 109 ? 13.277 -0.254 0.263 1.00 94.31 109 ILE A C 1
ATOM 860 O O . ILE A 1 109 ? 12.524 -0.430 1.218 1.00 94.31 109 ILE A O 1
ATOM 864 N N . GLY A 1 110 ? 14.332 0.560 0.344 1.00 92.12 110 GLY A N 1
ATOM 865 C CA . GLY A 1 110 ? 14.642 1.334 1.545 1.00 92.12 110 GLY A CA 1
ATOM 866 C C . GLY A 1 110 ? 13.487 2.242 1.981 1.00 92.12 110 GLY A C 1
ATOM 867 O O . GLY A 1 110 ? 13.179 2.304 3.169 1.00 92.12 110 GLY A O 1
ATOM 868 N N . TYR A 1 111 ? 12.810 2.906 1.037 1.00 92.00 111 TYR A N 1
ATOM 869 C CA . TYR A 1 111 ? 11.616 3.698 1.343 1.00 92.00 111 TYR A CA 1
ATOM 870 C C . TYR A 1 111 ? 10.437 2.827 1.783 1.00 92.00 111 TYR A C 1
ATOM 872 O O . TYR A 1 111 ? 9.802 3.161 2.782 1.00 92.00 111 TYR A O 1
ATOM 880 N N . LEU A 1 112 ? 10.179 1.707 1.099 1.00 92.88 112 LEU A N 1
ATOM 881 C CA . LEU A 1 112 ? 9.094 0.788 1.456 1.00 92.88 112 LEU A CA 1
ATOM 882 C C . LEU A 1 112 ? 9.252 0.216 2.866 1.00 92.88 112 LEU A C 1
ATOM 884 O O . LEU A 1 112 ? 8.263 0.150 3.583 1.00 92.88 112 LEU A O 1
ATOM 888 N N . ASN A 1 113 ? 10.472 -0.115 3.292 1.00 92.94 113 ASN A N 1
ATOM 889 C CA . ASN A 1 113 ? 10.729 -0.621 4.644 1.00 92.94 113 ASN A CA 1
ATOM 890 C C . ASN A 1 113 ? 10.448 0.433 5.728 1.00 92.94 113 ASN A C 1
ATOM 892 O O . ASN A 1 113 ? 9.932 0.121 6.797 1.00 92.94 113 ASN A O 1
ATOM 896 N N . VAL A 1 114 ? 10.771 1.704 5.464 1.00 92.81 114 VAL A N 1
ATOM 897 C CA . VAL A 1 114 ? 10.432 2.791 6.397 1.00 92.81 114 VAL A CA 1
ATOM 898 C C . VAL A 1 114 ? 8.921 3.015 6.432 1.00 92.81 114 VAL A C 1
ATOM 900 O O . VAL A 1 114 ? 8.355 3.222 7.503 1.00 92.81 114 VAL A O 1
ATOM 903 N N . VAL A 1 115 ? 8.263 2.953 5.270 1.00 94.75 115 VAL A N 1
ATOM 904 C CA . VAL A 1 115 ? 6.804 3.064 5.170 1.00 94.75 115 VAL A CA 1
ATOM 905 C C . VAL A 1 115 ? 6.123 1.912 5.903 1.00 94.75 115 VAL A C 1
ATOM 907 O O . VAL A 1 115 ? 5.234 2.177 6.699 1.00 94.75 115 VAL A O 1
ATOM 910 N N . SER A 1 116 ? 6.551 0.662 5.712 1.00 95.25 116 SER A N 1
ATOM 911 C CA . SER A 1 116 ? 5.953 -0.505 6.372 1.00 95.25 116 SER A CA 1
ATOM 912 C C . SER A 1 116 ? 6.061 -0.407 7.891 1.00 95.25 116 SER A C 1
ATOM 914 O O . SER A 1 116 ? 5.056 -0.538 8.584 1.00 95.25 116 SER A O 1
ATOM 916 N N . PHE A 1 117 ? 7.244 -0.046 8.397 1.00 94.69 117 PHE A N 1
ATOM 917 C CA . PHE A 1 117 ? 7.462 0.163 9.825 1.00 94.69 117 PHE A CA 1
ATOM 918 C C . PHE A 1 117 ? 6.558 1.267 10.391 1.00 94.69 117 PHE A C 1
ATOM 920 O O . PHE A 1 117 ? 5.947 1.110 11.447 1.00 94.69 117 PHE A O 1
ATOM 927 N N . ALA A 1 118 ? 6.433 2.388 9.683 1.00 95.56 118 ALA A N 1
ATOM 928 C CA . ALA A 1 118 ? 5.606 3.491 10.150 1.00 95.56 118 ALA A CA 1
ATOM 929 C C . ALA A 1 118 ? 4.102 3.201 10.053 1.00 95.56 118 ALA A C 1
ATOM 931 O O . ALA A 1 118 ? 3.344 3.628 10.920 1.00 95.56 118 ALA A O 1
ATOM 932 N N . LEU A 1 119 ? 3.665 2.442 9.048 1.00 97.12 119 LEU A N 1
ATOM 933 C CA . LEU A 1 119 ? 2.289 1.957 8.955 1.00 97.12 119 LEU A CA 1
ATOM 934 C C . LEU A 1 119 ? 1.973 0.945 10.056 1.00 97.12 119 LEU A C 1
ATOM 936 O O . LEU A 1 119 ? 0.878 0.982 10.607 1.00 97.12 119 LEU A O 1
ATOM 940 N N . ASN A 1 120 ? 2.938 0.113 10.445 1.00 96.94 120 ASN A N 1
ATOM 941 C CA . ASN A 1 120 ? 2.792 -0.751 11.608 1.00 96.94 120 ASN A CA 1
ATOM 942 C C . ASN A 1 120 ? 2.582 0.054 12.900 1.00 96.94 120 ASN A C 1
ATOM 944 O O . ASN A 1 120 ? 1.678 -0.259 13.671 1.00 96.94 120 ASN A O 1
ATOM 948 N N . GLU A 1 121 ? 3.363 1.118 13.123 1.00 96.88 121 GLU A N 1
ATOM 949 C CA . GLU A 1 121 ? 3.161 2.020 14.270 1.00 96.88 121 GLU A CA 1
ATOM 950 C C . GLU A 1 121 ? 1.779 2.692 14.215 1.00 96.88 121 GLU A C 1
ATOM 952 O O . GLU A 1 121 ? 1.090 2.745 15.233 1.00 96.88 121 GLU A O 1
ATOM 957 N N . LEU A 1 122 ? 1.333 3.132 13.031 1.00 97.56 122 LEU A N 1
ATOM 958 C CA . LEU A 1 122 ? 0.001 3.712 12.836 1.00 97.56 122 LEU A CA 1
ATOM 959 C C . LEU A 1 122 ? -1.109 2.720 13.205 1.00 97.56 122 LEU A C 1
ATOM 961 O O . LEU A 1 122 ? -1.992 3.050 13.993 1.00 97.56 122 LEU A O 1
ATOM 965 N N . PHE A 1 123 ? -1.071 1.504 12.657 1.00 97.81 123 PHE A N 1
ATOM 966 C CA . PHE A 1 123 ? -2.098 0.497 12.917 1.00 97.81 123 PHE A CA 1
ATOM 967 C C . PHE A 1 123 ? -2.085 0.018 14.360 1.00 97.81 123 PHE A C 1
ATOM 969 O O . PHE A 1 123 ? -3.146 -0.128 14.960 1.00 97.81 123 PHE A O 1
ATOM 976 N N . THR A 1 124 ? -0.902 -0.138 14.945 1.00 96.81 124 THR A N 1
ATOM 977 C CA . THR A 1 124 ? -0.775 -0.455 16.365 1.00 96.81 124 THR A CA 1
ATOM 978 C C . THR A 1 124 ? -1.376 0.649 17.232 1.00 96.81 124 THR A C 1
ATOM 980 O O . THR A 1 124 ? -2.052 0.354 18.213 1.00 96.81 124 THR A O 1
ATOM 983 N N . GLY A 1 125 ? -1.175 1.917 16.860 1.00 97.12 125 GLY A N 1
ATOM 984 C CA . GLY A 1 125 ? -1.757 3.052 17.569 1.00 97.12 125 GLY A CA 1
ATOM 985 C C . GLY A 1 125 ? -3.282 3.108 17.485 1.00 97.12 125 GLY A C 1
ATOM 986 O O . GLY A 1 125 ? -3.937 3.346 18.495 1.00 97.12 125 GLY A O 1
ATOM 987 N N . LEU A 1 126 ? -3.855 2.849 16.306 1.00 97.31 126 LEU A N 1
ATOM 988 C CA . LEU A 1 126 ? -5.302 2.950 16.069 1.00 97.31 126 LEU A CA 1
ATOM 989 C C . LEU A 1 126 ? -6.097 1.701 16.493 1.00 97.31 126 LEU A C 1
ATOM 991 O O . LEU A 1 126 ? -7.237 1.821 16.939 1.00 97.31 126 LEU A O 1
ATOM 995 N N . TYR A 1 127 ? -5.517 0.506 16.355 1.00 96.88 127 TYR A N 1
ATOM 996 C CA . TYR A 1 127 ? -6.219 -0.782 16.488 1.00 96.88 127 TYR A CA 1
ATOM 997 C C . TYR A 1 127 ? -5.586 -1.732 17.519 1.00 96.88 127 TYR A C 1
ATOM 999 O O . TYR A 1 127 ? -6.140 -2.794 17.804 1.00 96.88 127 TYR A O 1
ATOM 1007 N N . GLY A 1 128 ? -4.455 -1.347 18.119 1.00 95.62 128 GLY A N 1
ATOM 1008 C CA . GLY A 1 128 ? -3.738 -2.123 19.130 1.00 95.62 128 GLY A CA 1
ATOM 1009 C C . GLY A 1 128 ? -2.708 -3.097 18.549 1.00 95.62 128 GLY A C 1
ATOM 1010 O O . GLY A 1 128 ? -2.659 -3.350 17.349 1.00 95.62 128 GLY A O 1
ATOM 1011 N N . GLU A 1 129 ? -1.886 -3.682 19.426 1.00 94.06 129 GLU A N 1
ATOM 1012 C CA . GLU A 1 129 ? -0.765 -4.583 19.069 1.00 94.06 129 GLU A CA 1
ATOM 1013 C C . GLU A 1 129 ? -1.189 -5.811 18.245 1.00 94.06 129 GLU A C 1
ATOM 1015 O O . GLU A 1 129 ? -0.397 -6.366 17.493 1.00 94.06 129 GLU A O 1
ATOM 1020 N N . ASN A 1 130 ? -2.449 -6.235 18.367 1.00 91.56 130 ASN A N 1
ATOM 1021 C CA . ASN A 1 130 ? -2.973 -7.432 17.709 1.00 91.56 130 ASN A CA 1
ATOM 1022 C C . ASN A 1 130 ? -3.832 -7.107 16.477 1.00 91.56 130 ASN A C 1
ATOM 1024 O O . ASN A 1 130 ? -4.689 -7.912 16.109 1.00 91.56 130 ASN A O 1
ATOM 1028 N N . TYR A 1 131 ? -3.637 -5.950 15.833 1.00 94.50 131 TYR A N 1
ATOM 1029 C CA . TYR A 1 131 ? -4.461 -5.531 14.691 1.00 94.50 131 TYR A CA 1
ATOM 1030 C C . TYR A 1 131 ? -4.474 -6.548 13.536 1.00 94.50 131 TYR A C 1
ATOM 1032 O O . TYR A 1 131 ? -5.458 -6.621 12.805 1.00 94.50 131 TYR A O 1
ATOM 1040 N N . HIS A 1 132 ? -3.438 -7.384 13.388 1.00 93.56 132 HIS A N 1
ATOM 1041 C CA . HIS A 1 132 ? -3.414 -8.457 12.385 1.00 93.56 132 HIS A CA 1
ATOM 1042 C C . HIS A 1 132 ? -4.564 -9.461 12.544 1.00 93.56 132 HIS A C 1
ATOM 1044 O O . HIS A 1 132 ? -5.048 -9.986 11.544 1.00 93.56 132 HIS A O 1
ATOM 1050 N N . ALA A 1 133 ? -5.055 -9.688 13.768 1.00 92.56 133 ALA A N 1
ATOM 1051 C CA . ALA A 1 133 ? -6.210 -10.556 14.007 1.00 92.56 133 ALA A CA 1
ATOM 1052 C C . ALA A 1 133 ? -7.497 -10.008 13.362 1.00 92.56 133 ALA A C 1
ATOM 1054 O O . ALA A 1 133 ? -8.408 -10.770 13.057 1.00 92.56 133 ALA A O 1
ATOM 1055 N N . LEU A 1 134 ? -7.571 -8.695 13.106 1.00 91.81 134 LEU A N 1
ATOM 1056 C CA . LEU A 1 134 ? -8.709 -8.061 12.431 1.00 91.81 134 LEU A CA 1
ATOM 1057 C C . LEU A 1 134 ? -8.751 -8.362 10.925 1.00 91.81 134 LEU A C 1
ATOM 1059 O O . LEU A 1 134 ? -9.764 -8.101 10.275 1.00 91.81 134 LEU A O 1
ATOM 1063 N N . VAL A 1 135 ? -7.649 -8.863 10.362 1.00 92.00 135 VAL A N 1
ATOM 1064 C CA . VAL A 1 135 ? -7.480 -9.101 8.921 1.00 92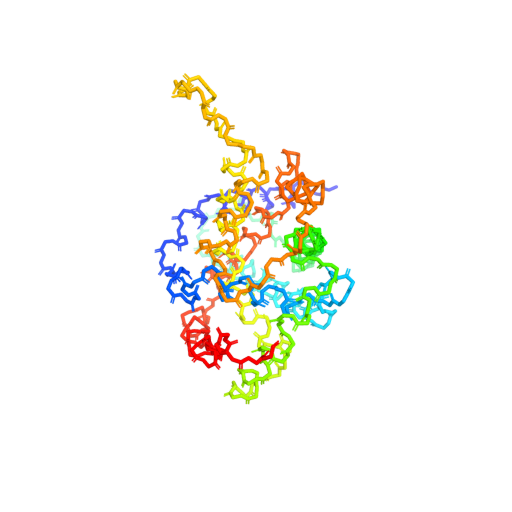.00 135 VAL A CA 1
ATOM 1065 C C . VAL A 1 135 ? -6.962 -10.505 8.606 1.00 92.00 135 VAL A C 1
ATOM 1067 O O . VAL A 1 135 ? -6.564 -10.789 7.475 1.00 92.00 135 VAL A O 1
ATOM 1070 N N . GLU A 1 136 ? -6.970 -11.404 9.590 1.00 90.31 136 GLU A N 1
ATOM 1071 C CA . GLU A 1 136 ? -6.553 -12.790 9.401 1.00 90.31 136 GLU A CA 1
ATOM 1072 C C . GLU A 1 136 ? -7.407 -13.460 8.313 1.00 90.31 136 GLU A C 1
ATOM 1074 O O . GLU A 1 136 ? -8.631 -13.332 8.278 1.00 90.31 136 GLU A O 1
ATOM 1079 N N . GLY A 1 137 ? -6.749 -14.128 7.363 1.00 88.62 137 GLY A N 1
ATOM 1080 C CA . GLY A 1 137 ? -7.416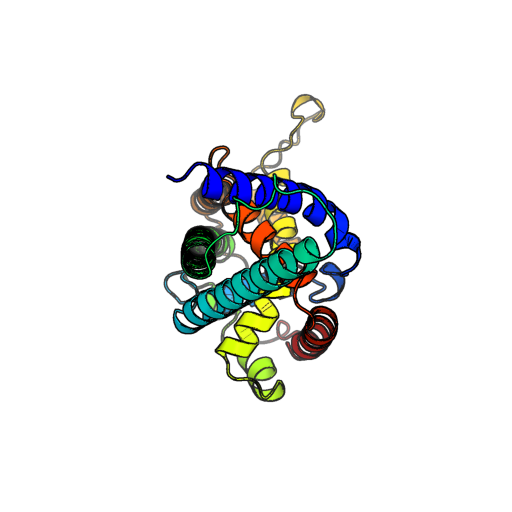 -14.781 6.235 1.00 88.62 137 GLY A CA 1
ATOM 1081 C C . GLY A 1 137 ? -8.026 -13.837 5.187 1.00 88.62 137 GLY A C 1
ATOM 1082 O O . GLY A 1 137 ? -8.520 -14.317 4.165 1.00 88.62 137 GLY A O 1
ATOM 1083 N N . TYR A 1 138 ? -7.965 -12.510 5.369 1.00 89.81 138 TYR A N 1
ATOM 1084 C CA . TYR A 1 138 ? -8.642 -11.537 4.497 1.00 89.81 138 TYR A CA 1
ATOM 1085 C C . TYR A 1 138 ? -8.225 -11.656 3.022 1.00 89.81 138 TYR A C 1
ATOM 1087 O O . TYR A 1 138 ? -9.055 -11.550 2.119 1.00 89.81 138 TYR A O 1
ATOM 1095 N N . LEU A 1 139 ? -6.943 -11.935 2.769 1.00 89.94 139 LEU A N 1
ATOM 1096 C CA . LEU A 1 139 ? -6.394 -12.090 1.419 1.00 89.94 139 LEU A CA 1
ATOM 1097 C C . LEU A 1 139 ? -6.545 -13.498 0.827 1.00 89.94 139 LEU A C 1
ATOM 1099 O O . LEU A 1 139 ? -6.421 -13.656 -0.387 1.00 89.94 139 LEU A O 1
ATOM 1103 N N . GLU A 1 140 ? -6.788 -14.528 1.640 1.00 88.94 140 GLU A N 1
ATOM 1104 C CA . GLU A 1 140 ? -6.639 -15.927 1.212 1.00 88.94 140 GLU A CA 1
ATOM 1105 C C . GLU A 1 140 ? -7.624 -16.322 0.114 1.00 88.94 140 GLU A C 1
ATOM 1107 O O . GLU A 1 140 ? -7.258 -17.019 -0.835 1.00 88.94 140 GLU A O 1
ATOM 1112 N N . ALA A 1 141 ? -8.870 -15.855 0.219 1.00 84.88 141 ALA A N 1
ATOM 1113 C CA . ALA A 1 141 ? -9.886 -16.110 -0.793 1.00 84.88 141 ALA A CA 1
ATOM 1114 C C . ALA A 1 141 ? -9.495 -15.475 -2.134 1.00 84.88 141 ALA A C 1
ATOM 1116 O O . ALA A 1 141 ? -9.482 -16.164 -3.151 1.00 84.88 141 ALA A O 1
ATOM 1117 N N . ALA A 1 142 ? -9.102 -14.199 -2.134 1.00 88.38 142 ALA A N 1
ATOM 1118 C CA . ALA A 1 142 ? -8.713 -13.513 -3.360 1.00 88.38 142 ALA A CA 1
ATOM 1119 C C . ALA A 1 142 ? -7.434 -14.106 -3.976 1.00 88.38 142 ALA A C 1
ATOM 1121 O O . ALA A 1 142 ? -7.380 -14.275 -5.191 1.00 88.38 142 A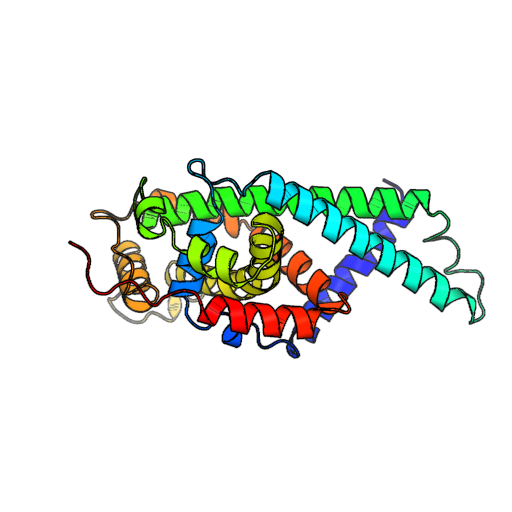LA A O 1
ATOM 1122 N N . ILE A 1 143 ? -6.453 -14.513 -3.160 1.00 91.25 143 ILE A N 1
ATOM 1123 C CA . ILE A 1 143 ? -5.258 -15.230 -3.634 1.00 91.25 143 ILE A CA 1
ATOM 1124 C C . ILE A 1 143 ? -5.666 -16.541 -4.316 1.00 91.25 143 ILE A C 1
ATOM 1126 O O . ILE A 1 143 ? -5.304 -16.762 -5.471 1.00 91.25 143 ILE A O 1
ATOM 1130 N N . ARG A 1 144 ? -6.467 -17.383 -3.650 1.00 90.00 144 ARG A N 1
ATOM 1131 C CA . ARG A 1 144 ? -6.900 -18.681 -4.190 1.00 90.00 144 ARG A CA 1
ATOM 1132 C C . ARG A 1 144 ? -7.656 -18.538 -5.512 1.00 90.00 144 ARG A C 1
ATOM 1134 O O . ARG A 1 144 ? -7.364 -19.256 -6.462 1.00 90.00 144 ARG A O 1
ATOM 1141 N N . GLU A 1 145 ? -8.607 -17.612 -5.575 1.00 88.19 145 GLU A N 1
ATOM 1142 C CA . GLU A 1 145 ? -9.448 -17.387 -6.758 1.00 88.19 145 GLU A CA 1
ATOM 1143 C C . GLU A 1 145 ? -8.728 -16.601 -7.874 1.00 88.19 145 GLU A C 1
ATOM 1145 O O . GLU A 1 145 ? -9.178 -16.582 -9.023 1.00 88.19 145 GLU A O 1
ATOM 1150 N N . SER A 1 146 ? -7.605 -15.937 -7.573 1.00 89.44 146 SER A N 1
ATOM 1151 C CA . SER A 1 146 ? -6.790 -15.269 -8.596 1.00 89.44 146 SER A CA 1
ATOM 1152 C C . SER A 1 146 ? -6.044 -16.254 -9.497 1.00 89.44 146 SER A C 1
ATOM 1154 O O . SER A 1 146 ? -5.789 -15.948 -10.659 1.00 89.44 146 SER A O 1
ATOM 1156 N N . GLY A 1 147 ? -5.693 -17.432 -8.969 1.00 89.31 147 GLY A N 1
ATOM 1157 C CA . GLY A 1 147 ? -4.800 -18.381 -9.633 1.00 89.31 147 GLY A CA 1
ATOM 1158 C C . GLY A 1 147 ? -3.337 -17.920 -9.717 1.00 89.31 147 GLY A C 1
ATOM 1159 O O . GLY A 1 147 ? -2.546 -18.573 -10.396 1.00 89.31 147 GLY A O 1
ATOM 1160 N N . LEU A 1 148 ? -2.977 -16.813 -9.057 1.00 91.31 148 LEU A N 1
ATOM 1161 C CA . LEU A 1 148 ? -1.608 -16.307 -8.955 1.00 91.31 148 LEU A CA 1
ATOM 1162 C C . LEU A 1 148 ? -0.899 -16.883 -7.727 1.00 91.31 148 LEU A C 1
ATOM 1164 O O . LEU A 1 148 ? -1.524 -17.195 -6.712 1.00 91.31 148 LEU A O 1
ATOM 1168 N N . GLU A 1 149 ? 0.431 -16.940 -7.789 1.00 93.75 149 GLU A N 1
ATOM 1169 C CA . GLU A 1 149 ? 1.245 -17.174 -6.597 1.00 93.75 149 GLU A CA 1
ATOM 1170 C C . GLU A 1 149 ? 1.011 -16.051 -5.563 1.00 93.75 149 GLU A C 1
ATOM 1172 O O . GLU A 1 149 ? 0.898 -14.881 -5.953 1.00 93.75 149 GLU A O 1
ATOM 1177 N N . PRO A 1 150 ? 0.998 -16.341 -4.245 1.00 92.69 150 PRO A N 1
ATOM 1178 C CA . PRO A 1 150 ? 0.672 -15.351 -3.215 1.00 92.69 150 PRO A CA 1
ATOM 1179 C C . PRO A 1 150 ? 1.473 -14.047 -3.320 1.00 92.69 150 PRO A C 1
ATOM 1181 O O . PRO A 1 150 ? 0.910 -12.957 -3.232 1.00 92.69 150 PRO A O 1
ATOM 1184 N N . LYS A 1 151 ? 2.785 -14.130 -3.566 1.00 93.38 151 LYS A N 1
ATOM 1185 C CA . LYS A 1 151 ? 3.645 -12.947 -3.726 1.00 93.38 151 LYS A CA 1
ATOM 1186 C C . LYS A 1 151 ? 3.347 -12.144 -4.993 1.00 93.38 151 LYS A C 1
ATOM 1188 O O . LYS A 1 151 ? 3.436 -10.919 -4.966 1.00 93.38 151 LYS A O 1
ATOM 1193 N N . GLU A 1 152 ? 2.955 -12.805 -6.084 1.00 93.56 152 GLU A N 1
ATOM 1194 C CA . GLU A 1 152 ? 2.569 -12.127 -7.327 1.00 93.56 152 GLU A CA 1
ATOM 1195 C C . GLU A 1 152 ? 1.245 -11.390 -7.159 1.00 93.56 152 GLU A C 1
ATOM 1197 O O . GLU A 1 152 ? 1.119 -10.249 -7.603 1.00 93.56 152 GLU A O 1
ATOM 1202 N N . PHE A 1 153 ? 0.296 -11.999 -6.446 1.00 93.00 153 PHE A N 1
ATOM 1203 C CA . PHE A 1 153 ? -0.952 -11.350 -6.068 1.00 93.00 153 PHE A CA 1
ATOM 1204 C C . PHE A 1 153 ? -0.701 -10.117 -5.188 1.00 93.00 153 PHE A C 1
ATOM 1206 O O . PHE A 1 153 ? -1.169 -9.022 -5.499 1.00 93.00 153 PHE A O 1
ATOM 1213 N N . LYS A 1 154 ? 0.087 -10.266 -4.113 1.00 93.81 154 LYS A N 1
ATOM 1214 C CA . LYS A 1 154 ? 0.444 -9.156 -3.214 1.00 93.81 154 LYS A CA 1
ATOM 1215 C C . LYS A 1 154 ? 1.137 -8.015 -3.976 1.00 93.81 154 LYS A C 1
ATOM 1217 O O . LYS A 1 154 ? 0.788 -6.849 -3.785 1.00 93.81 154 LYS A O 1
ATOM 1222 N N . PHE A 1 155 ? 2.064 -8.343 -4.883 1.00 94.00 155 PHE A N 1
ATOM 1223 C CA . PHE A 1 155 ? 2.714 -7.369 -5.762 1.00 94.00 155 PHE A CA 1
ATOM 1224 C C . PHE A 1 155 ? 1.696 -6.626 -6.630 1.00 94.00 155 PHE A C 1
ATOM 1226 O O . PHE A 1 155 ? 1.681 -5.394 -6.643 1.00 94.00 155 PHE A O 1
ATOM 1233 N N . LEU A 1 156 ? 0.817 -7.366 -7.310 1.00 93.38 156 LEU A N 1
ATOM 1234 C CA . LEU A 1 156 ? -0.225 -6.808 -8.162 1.00 93.38 156 LEU A CA 1
ATOM 1235 C C . LEU A 1 156 ? -1.129 -5.827 -7.398 1.00 93.38 156 LEU A C 1
ATOM 1237 O O . LEU A 1 156 ? -1.333 -4.712 -7.870 1.00 93.38 156 LEU A O 1
ATOM 1241 N N . ILE A 1 157 ? -1.600 -6.193 -6.201 1.00 93.12 157 ILE A N 1
ATOM 1242 C CA . ILE A 1 157 ? -2.408 -5.307 -5.348 1.00 93.12 157 ILE A CA 1
ATOM 1243 C C . ILE A 1 157 ? -1.627 -4.044 -4.959 1.00 93.12 157 ILE A C 1
ATOM 1245 O O . ILE A 1 157 ? -2.134 -2.930 -5.107 1.00 93.12 157 ILE A O 1
ATOM 1249 N N . SER A 1 158 ? -0.378 -4.194 -4.500 1.00 92.88 158 SER A N 1
ATOM 1250 C CA . SER A 1 158 ? 0.441 -3.072 -4.017 1.00 92.88 158 SER A CA 1
ATOM 1251 C C . SER A 1 158 ? 0.639 -1.958 -5.053 1.00 92.88 158 SER A C 1
ATOM 1253 O O . SER A 1 158 ? 0.692 -0.786 -4.674 1.00 92.88 158 SER A O 1
ATOM 1255 N N . ARG A 1 159 ? 0.665 -2.305 -6.354 1.00 91.25 159 ARG A N 1
ATOM 1256 C CA . ARG A 1 159 ? 0.785 -1.349 -7.470 1.00 91.25 159 ARG A CA 1
ATOM 1257 C C . ARG A 1 159 ? -0.313 -0.288 -7.458 1.00 91.25 159 ARG A C 1
ATOM 1259 O O . ARG A 1 159 ? -0.055 0.839 -7.868 1.00 91.25 159 ARG A O 1
ATOM 1266 N N . PHE A 1 160 ? -1.522 -0.645 -7.030 1.00 92.25 160 PHE A N 1
ATOM 1267 C CA . PHE A 1 160 ? -2.696 0.233 -7.081 1.00 92.25 160 PHE A CA 1
ATOM 1268 C C . PHE A 1 160 ? -3.173 0.668 -5.694 1.00 92.25 160 PHE A C 1
ATOM 1270 O O . PHE A 1 160 ? -3.809 1.710 -5.569 1.00 92.25 160 PHE A O 1
ATOM 1277 N N . LEU A 1 161 ? -2.811 -0.083 -4.652 1.00 93.31 161 LEU A N 1
ATOM 1278 C CA . LEU A 1 161 ? -3.160 0.209 -3.265 1.00 93.31 161 LEU A CA 1
ATOM 1279 C C . LEU A 1 161 ? -2.427 1.434 -2.704 1.00 93.31 161 LEU A C 1
ATOM 1281 O O . LEU A 1 161 ? -3.070 2.364 -2.224 1.00 93.31 161 LEU A O 1
ATOM 1285 N N . PHE A 1 162 ? -1.089 1.444 -2.756 1.00 90.69 162 PHE A N 1
ATOM 1286 C CA . PHE A 1 162 ? -0.290 2.508 -2.136 1.00 90.69 162 PHE A CA 1
ATOM 1287 C C . PHE A 1 162 ? -0.568 3.914 -2.687 1.00 90.69 162 PHE A C 1
ATOM 1289 O O . PHE A 1 162 ? -0.534 4.847 -1.884 1.00 90.69 162 PHE A O 1
ATOM 1296 N N . PRO A 1 163 ? -0.863 4.096 -3.994 1.00 88.50 163 PRO A N 1
ATOM 1297 C CA . PRO A 1 163 ? -1.265 5.389 -4.526 1.00 88.50 163 PRO A CA 1
ATOM 1298 C C . PRO A 1 163 ? -2.410 6.068 -3.784 1.00 88.50 163 PRO A C 1
ATOM 1300 O O . PRO A 1 163 ? -2.254 7.207 -3.362 1.00 88.50 163 PRO A O 1
ATOM 1303 N N . VAL A 1 164 ? -3.516 5.357 -3.574 1.00 89.75 164 VAL A N 1
ATOM 1304 C CA . VAL A 1 164 ? -4.700 5.915 -2.900 1.00 89.75 164 VAL A CA 1
ATOM 1305 C C . VAL A 1 164 ? -4.525 5.906 -1.386 1.00 89.75 164 VAL A C 1
ATOM 1307 O O . VAL A 1 164 ? -4.931 6.835 -0.700 1.00 89.75 164 VAL A O 1
ATOM 1310 N N . PHE A 1 165 ? -3.859 4.881 -0.851 1.00 94.50 165 PHE A N 1
ATOM 1311 C CA . PHE A 1 165 ? -3.640 4.774 0.587 1.00 94.50 165 PHE A CA 1
ATOM 1312 C C . PHE A 1 165 ? -2.749 5.895 1.147 1.00 94.50 165 PHE A C 1
ATOM 1314 O O . PHE A 1 165 ? -2.885 6.284 2.305 1.00 94.50 165 PHE A O 1
ATOM 1321 N N . TYR A 1 166 ? -1.855 6.455 0.326 1.00 91.75 166 TYR A N 1
ATOM 1322 C CA . TYR A 1 166 ? -1.132 7.679 0.671 1.00 91.75 166 TYR A CA 1
ATOM 1323 C C . TYR A 1 166 ? -2.085 8.834 1.005 1.00 91.75 166 TYR A C 1
ATOM 1325 O O . TYR A 1 166 ? -1.868 9.532 1.998 1.00 91.75 166 TYR A O 1
ATOM 1333 N N . ASP A 1 167 ? -3.134 9.022 0.201 1.00 89.50 167 ASP A N 1
ATOM 1334 C CA . ASP A 1 167 ? -4.109 10.091 0.398 1.00 89.50 167 ASP A CA 1
ATOM 1335 C C . ASP A 1 167 ? -4.974 9.838 1.642 1.00 89.50 167 ASP A C 1
ATOM 1337 O O . ASP A 1 167 ? -5.157 10.770 2.423 1.00 89.50 167 ASP A O 1
ATOM 1341 N N . ASP A 1 168 ? -5.391 8.588 1.894 1.00 93.50 168 ASP A N 1
ATOM 1342 C CA . ASP A 1 168 ? -6.147 8.201 3.102 1.00 93.50 168 ASP A CA 1
ATOM 1343 C C . ASP A 1 168 ? -5.399 8.572 4.394 1.00 93.50 168 ASP A C 1
ATOM 1345 O O . ASP A 1 168 ? -5.955 9.140 5.336 1.00 93.50 168 ASP A O 1
ATOM 1349 N N . VAL A 1 169 ? -4.105 8.241 4.448 1.00 94.38 169 VAL A N 1
ATOM 1350 C CA . VAL A 1 169 ? -3.264 8.510 5.620 1.00 94.38 169 VAL A CA 1
ATOM 1351 C C . VAL A 1 169 ? -2.944 10.001 5.729 1.00 94.38 169 VAL A C 1
ATOM 1353 O O . VAL A 1 169 ? -2.878 10.547 6.833 1.00 94.38 169 VAL A O 1
ATOM 1356 N N . ARG A 1 170 ? -2.758 10.686 4.595 1.00 90.62 170 ARG A N 1
ATOM 1357 C CA . ARG A 1 170 ? -2.563 12.138 4.585 1.00 90.62 170 ARG A CA 1
ATOM 1358 C C . ARG A 1 170 ? -3.805 12.862 5.104 1.00 90.62 170 ARG A C 1
ATOM 1360 O O . ARG A 1 170 ? -3.638 13.797 5.874 1.00 90.62 170 ARG A O 1
ATOM 1367 N N . GLU A 1 171 ? -5.013 12.422 4.749 1.00 91.62 171 GLU A N 1
ATOM 1368 C CA . GLU A 1 171 ? -6.273 12.990 5.253 1.00 91.62 171 GLU A CA 1
ATOM 1369 C C . GLU A 1 171 ? -6.315 12.992 6.789 1.00 91.62 171 GLU A C 1
ATOM 1371 O O . GLU A 1 171 ? -6.552 14.041 7.390 1.00 91.62 171 GLU A O 1
ATOM 1376 N N . LEU A 1 172 ? -5.992 11.857 7.426 1.00 92.56 172 LEU A N 1
ATOM 1377 C CA . LEU A 1 172 ? -5.900 11.758 8.889 1.00 92.56 172 LEU A CA 1
ATOM 1378 C C . LEU A 1 172 ? -4.918 12.788 9.464 1.00 92.56 172 LEU A C 1
ATOM 1380 O O . LEU A 1 172 ? -5.229 13.497 10.420 1.00 92.56 172 LEU A O 1
ATOM 1384 N N . PHE A 1 173 ? -3.717 12.885 8.894 1.00 90.81 173 PHE A N 1
ATOM 1385 C CA . PHE A 1 173 ? -2.679 13.754 9.449 1.00 90.81 173 PHE A CA 1
ATOM 1386 C C . PHE A 1 173 ? -2.884 15.239 9.159 1.00 90.81 173 PHE A C 1
ATOM 1388 O O . PHE A 1 173 ? -2.449 16.056 9.971 1.00 90.81 173 PHE A O 1
ATOM 1395 N N . THR A 1 174 ? -3.553 15.586 8.058 1.00 88.25 174 THR A N 1
ATOM 1396 C CA . THR A 1 174 ? -4.017 16.951 7.783 1.00 88.25 174 THR A CA 1
ATOM 1397 C C . THR A 1 174 ? -5.117 17.355 8.761 1.00 88.25 174 THR A C 1
ATOM 1399 O O . THR A 1 174 ? -5.122 18.490 9.221 1.00 88.25 174 THR A O 1
ATOM 1402 N N . ALA A 1 175 ? -6.014 16.436 9.138 1.00 86.88 175 ALA A N 1
ATOM 1403 C CA . ALA A 1 175 ? -7.017 16.716 10.163 1.00 86.88 175 ALA A CA 1
ATOM 1404 C C . ALA A 1 175 ? -6.387 16.964 11.547 1.00 86.88 175 ALA A C 1
ATOM 1406 O O . ALA A 1 175 ? -6.887 17.795 12.296 1.00 86.88 175 ALA A O 1
ATOM 1407 N N . LEU A 1 176 ? -5.281 16.278 11.867 1.00 86.38 176 LEU A N 1
ATOM 1408 C CA . LEU A 1 176 ? -4.555 16.426 13.136 1.00 86.38 176 LEU A CA 1
ATOM 1409 C C . LEU A 1 176 ? -3.715 17.710 13.242 1.00 86.38 176 LEU A C 1
ATOM 1411 O O . LEU A 1 176 ? -3.456 18.169 14.348 1.00 86.38 176 LEU A O 1
ATOM 1415 N N . GLU A 1 177 ? -3.272 18.283 12.122 1.00 81.00 177 GLU A N 1
ATOM 1416 C CA . GLU A 1 177 ? -2.571 19.576 12.073 1.00 81.00 177 GLU A CA 1
ATOM 1417 C C . GLU A 1 177 ? -3.053 20.376 10.850 1.00 81.00 177 GLU A C 1
ATOM 1419 O O . GLU A 1 177 ? -2.428 20.308 9.786 1.00 81.00 177 GLU A O 1
ATOM 1424 N N . PRO A 1 178 ? -4.172 21.113 10.965 1.00 67.88 178 PRO A N 1
ATOM 1425 C CA . PRO A 1 178 ? -4.670 21.941 9.874 1.00 67.88 178 PRO A CA 1
ATOM 1426 C C . PRO A 1 178 ? -3.704 23.099 9.572 1.00 67.88 178 PRO A C 1
ATOM 1428 O O . PRO A 1 178 ? -3.160 23.727 10.478 1.00 67.88 178 PRO A O 1
ATOM 1431 N N . GLU A 1 179 ? -3.505 23.398 8.284 1.00 56.53 179 GLU A N 1
ATOM 1432 C CA . GLU A 1 179 ? -2.512 24.380 7.811 1.00 56.53 179 GLU A CA 1
ATOM 1433 C C . GLU A 1 179 ? -2.825 25.841 8.213 1.00 56.53 179 GLU A C 1
ATOM 1435 O O . GLU A 1 179 ? -1.909 26.659 8.243 1.00 56.53 179 GLU A O 1
ATOM 1440 N N . ASP A 1 180 ? -4.076 26.162 8.576 1.00 57.28 180 ASP A N 1
ATOM 1441 C CA . ASP A 1 180 ? -4.523 27.506 8.983 1.00 57.28 180 ASP A CA 1
ATOM 1442 C C . ASP A 1 180 ? -5.173 27.505 10.385 1.00 57.28 180 ASP A C 1
ATOM 1444 O O . ASP A 1 180 ? -6.406 27.450 10.504 1.00 57.28 180 ASP A O 1
ATOM 1448 N N . PRO A 1 181 ? -4.381 27.628 11.469 1.00 53.34 181 PRO A N 1
ATOM 1449 C CA . PRO A 1 181 ? -4.921 27.747 12.825 1.00 53.34 181 PRO A CA 1
ATOM 1450 C C . PRO A 1 181 ? -5.759 29.025 13.014 1.00 53.34 181 PRO A C 1
ATOM 1452 O O . PRO A 1 181 ? -6.704 29.035 13.800 1.00 53.34 181 PRO A O 1
ATOM 1455 N N . GLU A 1 182 ? -5.489 30.091 12.251 1.00 48.75 182 GLU A N 1
ATOM 1456 C CA . GLU A 1 182 ? -6.184 31.386 12.368 1.00 48.75 182 GLU A CA 1
ATOM 1457 C C . GLU A 1 182 ? -7.579 31.423 11.710 1.00 48.75 182 GLU A C 1
ATOM 1459 O O . GLU A 1 182 ? -8.339 32.367 11.935 1.00 48.75 182 GLU A O 1
ATOM 1464 N N . SER A 1 183 ? -7.956 30.398 10.934 1.00 46.88 183 SER A N 1
ATOM 1465 C CA . SER A 1 183 ? -9.319 30.253 10.387 1.00 46.88 183 SER A CA 1
ATOM 1466 C C . SER A 1 183 ? -10.298 29.587 11.365 1.00 46.88 183 SER A C 1
ATOM 1468 O O . SER A 1 183 ? -11.513 29.628 11.153 1.00 46.88 183 SER A O 1
ATOM 1470 N N . SER A 1 184 ? -9.783 29.020 12.463 1.00 48.38 184 SER A N 1
ATOM 1471 C CA . SER A 1 184 ? -10.579 28.425 13.536 1.00 48.38 184 SER A CA 1
ATOM 1472 C C . SER A 1 184 ? -11.110 29.513 14.477 1.00 48.38 184 SER A C 1
ATOM 1474 O O . SER A 1 184 ? -10.631 29.762 15.581 1.00 48.38 184 SER A O 1
ATOM 1476 N N . SER A 1 185 ? -12.127 30.242 14.023 1.00 45.72 185 SER A N 1
ATOM 1477 C CA . SER A 1 185 ? -12.933 31.018 14.960 1.00 45.72 185 SER A CA 1
ATOM 1478 C C . SER A 1 185 ? -13.706 30.051 15.864 1.00 45.72 185 SER A C 1
ATOM 1480 O O . SER A 1 185 ? -14.471 29.244 15.343 1.00 45.72 185 SER A O 1
ATOM 1482 N N . SER A 1 186 ? -13.543 30.231 17.179 1.00 45.88 186 SER A N 1
ATOM 1483 C CA . SER A 1 186 ? -14.303 29.676 18.316 1.00 45.88 186 SER A CA 1
ATOM 1484 C C . SER A 1 186 ? -14.025 28.231 18.749 1.00 45.88 186 SER A C 1
ATOM 1486 O O . SER A 1 186 ? -14.243 27.309 17.981 1.00 45.88 186 SER A O 1
ATOM 1488 N N . GLU A 1 187 ? -13.640 28.086 20.023 1.00 44.75 187 GLU A N 1
ATOM 1489 C CA . GLU A 1 187 ? -14.062 27.070 21.017 1.00 44.75 187 GLU A CA 1
ATOM 1490 C C . GLU A 1 187 ? -13.997 25.553 20.703 1.00 44.75 187 GLU A C 1
ATOM 1492 O O . GLU A 1 187 ? -14.165 24.782 21.640 1.00 44.75 187 GLU A O 1
ATOM 1497 N N . ASP A 1 188 ? -13.648 25.109 19.493 1.00 49.19 188 ASP A N 1
ATOM 1498 C CA . ASP A 1 188 ? -13.619 23.692 19.085 1.00 49.19 188 ASP A CA 1
ATOM 1499 C C . ASP A 1 188 ? -12.259 23.285 18.463 1.00 49.19 188 ASP A C 1
ATOM 1501 O O . ASP A 1 188 ? -12.194 22.757 17.348 1.00 49.19 188 ASP A O 1
ATOM 1505 N N . GLU A 1 189 ? -11.139 23.498 19.168 1.00 55.84 189 GLU A N 1
ATOM 1506 C CA . GLU A 1 189 ? -9.946 22.672 18.908 1.00 55.84 189 GLU A CA 1
ATOM 1507 C C . GLU A 1 189 ? -10.307 21.233 19.303 1.00 55.84 189 GLU A C 1
ATOM 1509 O O . GLU A 1 189 ? -10.282 20.879 20.480 1.00 55.84 189 GLU A O 1
ATOM 1514 N N . LYS A 1 190 ? -10.721 20.407 18.332 1.00 63.00 190 LYS A N 1
ATOM 1515 C CA . LYS A 1 190 ? -10.972 18.983 18.587 1.00 63.00 190 LYS A CA 1
ATOM 1516 C C . LYS A 1 190 ? -9.689 18.346 19.100 1.00 63.00 190 LYS A C 1
ATOM 1518 O O . LYS A 1 190 ? -8.646 18.468 18.454 1.00 63.00 190 LYS A O 1
ATOM 1523 N N . GLU A 1 191 ? -9.774 17.650 20.230 1.00 82.25 191 GLU A N 1
ATOM 1524 C CA . GLU A 1 191 ? -8.620 16.944 20.775 1.00 82.25 191 GLU A CA 1
ATOM 1525 C C . GLU A 1 191 ? -8.101 15.931 19.732 1.00 82.25 191 GLU A C 1
ATOM 1527 O O . GLU A 1 191 ? -8.906 15.294 19.041 1.00 82.25 191 GLU A O 1
ATOM 1532 N N . PRO A 1 192 ? -6.774 15.744 19.590 1.00 86.38 192 PRO A N 1
ATOM 1533 C CA . PRO A 1 192 ? -6.194 14.798 18.634 1.00 86.38 192 PRO A CA 1
ATOM 1534 C C . PRO A 1 192 ? -6.837 13.405 18.676 1.00 86.38 192 PRO A C 1
ATOM 1536 O O . PRO A 1 192 ? -7.065 12.787 17.636 1.00 86.38 192 PRO A O 1
ATOM 1539 N N . LEU A 1 193 ? -7.195 12.935 19.873 1.00 89.62 193 LEU A N 1
ATOM 1540 C CA . LEU A 1 193 ? -7.894 11.670 20.076 1.00 89.62 193 LEU A CA 1
ATOM 1541 C C . LEU A 1 193 ? -9.284 11.648 19.427 1.00 89.62 193 LEU A C 1
ATOM 1543 O O . LEU A 1 193 ? -9.617 10.663 18.768 1.00 89.62 193 LEU A O 1
ATOM 1547 N N . ASP A 1 194 ? -10.071 12.720 19.539 1.00 90.19 194 ASP A N 1
ATOM 1548 C CA . ASP A 1 194 ? -11.399 12.808 18.918 1.00 90.19 194 ASP A CA 1
ATOM 1549 C C . ASP A 1 194 ? -11.305 12.739 17.390 1.00 90.19 194 ASP A C 1
ATOM 1551 O O . ASP A 1 194 ? -12.130 12.097 16.736 1.00 90.19 194 ASP A O 1
ATOM 1555 N N . ILE A 1 195 ? -10.270 13.355 16.810 1.00 91.88 195 ILE A N 1
ATOM 1556 C CA . ILE A 1 195 ? -9.994 13.283 15.370 1.00 91.88 195 ILE A CA 1
ATOM 1557 C C . ILE A 1 195 ? -9.667 11.843 14.965 1.00 91.88 195 ILE A C 1
ATOM 1559 O O . ILE A 1 195 ? -10.221 11.343 13.984 1.00 91.88 195 ILE A O 1
ATOM 1563 N N . MET A 1 196 ? -8.813 11.155 15.728 1.00 94.25 196 MET A N 1
ATOM 1564 C CA . MET A 1 196 ? -8.442 9.762 15.455 1.00 94.25 196 MET A CA 1
ATOM 1565 C C . MET A 1 196 ? -9.646 8.819 15.559 1.00 94.25 196 MET A C 1
ATOM 1567 O O . MET A 1 196 ? -9.870 8.024 14.645 1.00 94.25 196 MET A O 1
ATOM 1571 N N . TYR A 1 197 ? -10.457 8.928 16.618 1.00 92.94 197 TYR A N 1
ATOM 1572 C CA . TYR A 1 197 ? -11.677 8.127 16.763 1.00 92.94 197 TYR A CA 1
ATOM 1573 C C . TYR A 1 197 ? -12.678 8.417 15.643 1.00 92.94 197 TYR A C 1
ATOM 1575 O O . TYR A 1 197 ? -13.189 7.482 15.028 1.00 92.94 197 TYR A O 1
ATOM 1583 N N . SER A 1 198 ? -12.903 9.694 15.317 1.00 92.50 198 SER A N 1
ATOM 1584 C CA . SER A 1 198 ? -13.791 10.095 14.221 1.00 92.50 198 SER A CA 1
ATOM 1585 C C . SER A 1 198 ? -13.305 9.570 12.869 1.00 92.50 198 SER A C 1
ATOM 1587 O O . SER A 1 198 ? -14.122 9.198 12.023 1.00 92.50 198 SER A O 1
ATOM 1589 N N . TRP A 1 199 ? -11.993 9.541 12.632 1.00 94.62 199 TRP A N 1
ATOM 1590 C CA . TRP A 1 199 ? -11.426 8.983 11.407 1.00 94.62 199 TRP A CA 1
ATOM 1591 C C . TRP A 1 199 ? -11.647 7.469 11.345 1.00 94.62 199 TRP A C 1
ATOM 1593 O O . TRP A 1 199 ? -12.167 6.984 10.346 1.00 94.62 199 TRP A O 1
ATOM 1603 N N . VAL A 1 200 ? -11.364 6.723 12.421 1.00 94.31 200 VAL A N 1
ATOM 1604 C CA . VAL A 1 200 ? -11.597 5.265 12.463 1.00 94.31 200 VAL A CA 1
ATOM 1605 C C . VAL A 1 200 ? -13.083 4.929 12.280 1.00 94.31 200 VAL A C 1
ATOM 1607 O O . VAL A 1 200 ? -13.432 4.051 11.489 1.00 94.31 200 VAL A O 1
ATOM 1610 N N . GLU A 1 201 ? -13.978 5.659 12.947 1.00 91.94 201 GLU A N 1
ATOM 1611 C CA . GLU A 1 201 ? -15.426 5.455 12.835 1.00 91.94 201 GLU A CA 1
ATOM 1612 C C . GLU A 1 201 ? -15.960 5.785 11.433 1.00 91.94 201 GLU A C 1
ATOM 1614 O O . GLU A 1 201 ? -16.888 5.140 10.948 1.00 91.94 201 GLU A O 1
ATOM 1619 N N . SER A 1 202 ? -15.397 6.781 10.749 1.00 91.62 202 SER A N 1
ATOM 1620 C CA . SER A 1 202 ? -15.873 7.176 9.419 1.00 91.62 202 SER A CA 1
ATOM 1621 C C . SER A 1 202 ? -15.265 6.336 8.296 1.00 91.62 202 SER A C 1
ATOM 1623 O O . SER A 1 202 ? -15.999 5.908 7.400 1.00 91.62 202 SER A O 1
ATOM 1625 N N . GLN A 1 203 ? -13.960 6.076 8.360 1.00 93.19 203 GLN A N 1
ATOM 1626 C CA . GLN A 1 203 ? -13.172 5.508 7.268 1.00 93.19 203 GLN A CA 1
ATOM 1627 C C . GLN A 1 203 ? -13.044 3.983 7.335 1.00 93.19 203 GLN A C 1
ATOM 1629 O O . GLN A 1 203 ? -12.844 3.338 6.304 1.00 93.19 203 GLN A O 1
ATOM 1634 N N . THR A 1 204 ? -13.180 3.389 8.525 1.00 91.62 204 THR A N 1
ATOM 1635 C CA . THR A 1 204 ? -12.943 1.956 8.761 1.00 91.62 204 THR A CA 1
ATOM 1636 C C . THR A 1 204 ? -14.017 1.320 9.644 1.00 91.62 204 THR A C 1
ATOM 1638 O O . THR A 1 204 ? -13.713 0.624 10.608 1.00 91.62 204 THR A O 1
ATOM 1641 N N . LYS A 1 205 ? -15.292 1.552 9.317 1.00 85.56 205 LYS A N 1
ATOM 1642 C CA . LYS A 1 205 ? -16.475 1.119 10.094 1.00 85.56 205 LYS A CA 1
ATOM 1643 C C . LYS A 1 205 ? -16.495 -0.366 10.458 1.00 85.56 205 LYS A C 1
ATOM 1645 O O . LYS A 1 205 ? -17.030 -0.740 11.496 1.00 85.56 205 LYS A O 1
ATOM 1650 N N . GLY A 1 206 ? -15.949 -1.208 9.592 1.00 85.00 206 GLY A N 1
ATOM 1651 C CA . GLY A 1 206 ? -15.844 -2.649 9.769 1.00 85.00 206 GLY A CA 1
ATOM 1652 C C . GLY A 1 206 ? -14.669 -3.111 10.631 1.00 85.00 206 GLY A C 1
ATOM 1653 O O . GLY A 1 206 ? -14.502 -4.316 10.816 1.00 85.00 206 GLY A O 1
ATOM 1654 N N . LEU A 1 207 ? -13.835 -2.194 11.130 1.00 90.31 207 LEU A N 1
ATOM 1655 C CA . LEU A 1 207 ? -12.714 -2.482 12.018 1.00 90.31 207 LEU A CA 1
ATOM 1656 C C . LEU A 1 207 ? -12.998 -1.936 13.414 1.00 90.31 207 LEU A C 1
ATOM 1658 O O . LEU A 1 207 ? -13.393 -0.786 13.589 1.00 90.31 207 LEU A O 1
ATOM 1662 N N . LYS A 1 208 ? -12.760 -2.768 14.428 1.00 90.56 208 LYS A N 1
ATOM 1663 C CA . LYS A 1 208 ? -12.873 -2.345 15.821 1.00 90.56 208 LYS A CA 1
ATOM 1664 C C . LYS A 1 208 ? -11.611 -1.550 16.206 1.00 90.56 208 LYS A C 1
ATOM 1666 O O . LYS A 1 208 ? -10.531 -2.137 16.130 1.00 90.56 208 LYS A O 1
ATOM 1671 N N . PRO A 1 209 ? -11.711 -0.269 16.622 1.00 91.69 209 PRO A N 1
ATOM 1672 C CA . PRO A 1 209 ? -10.566 0.472 17.157 1.00 91.69 209 PRO A CA 1
ATOM 1673 C C . PRO A 1 209 ? -9.998 -0.193 18.414 1.00 91.69 209 PRO A C 1
ATOM 1675 O O . PRO A 1 209 ? -10.666 -0.997 19.074 1.00 91.69 209 PRO A O 1
ATOM 1678 N N . ALA A 1 210 ? -8.783 0.205 18.788 1.00 92.94 210 ALA A N 1
ATOM 1679 C CA . ALA A 1 210 ? -8.245 -0.079 20.111 1.00 92.94 210 ALA A CA 1
ATOM 1680 C C . ALA A 1 210 ? -9.182 0.472 21.202 1.00 92.94 210 ALA A C 1
ATOM 1682 O O . ALA A 1 210 ? -9.803 1.519 21.025 1.00 92.94 210 ALA A O 1
ATOM 1683 N N . GLU A 1 211 ? -9.245 -0.198 22.360 1.00 89.19 211 GLU A N 1
ATOM 1684 C CA . GLU A 1 211 ? -9.970 0.336 23.529 1.00 89.19 211 GLU A CA 1
ATOM 1685 C C . GLU A 1 211 ? -9.413 1.702 23.957 1.00 89.19 211 GLU A C 1
ATOM 1687 O O . GLU A 1 211 ? -10.158 2.576 24.401 1.00 89.19 211 GLU A O 1
ATOM 1692 N N . HIS A 1 212 ? -8.102 1.882 23.782 1.00 92.31 212 HIS A N 1
ATOM 1693 C CA . HIS A 1 212 ? -7.390 3.134 23.984 1.00 92.31 212 HIS A CA 1
ATOM 1694 C C . HIS A 1 212 ? -6.436 3.355 22.807 1.00 92.31 212 HIS A C 1
ATOM 1696 O O . HIS A 1 212 ? -5.434 2.649 22.692 1.00 92.31 212 HIS A O 1
ATOM 1702 N N . ILE A 1 213 ? -6.757 4.316 21.934 1.00 94.81 213 ILE A N 1
ATOM 1703 C CA . ILE A 1 213 ? -5.852 4.747 20.859 1.00 94.81 213 ILE A CA 1
ATOM 1704 C C . ILE A 1 213 ? -4.561 5.312 21.469 1.00 94.81 213 ILE A C 1
ATOM 1706 O O . ILE A 1 213 ? -4.600 6.177 22.346 1.00 94.81 213 ILE A O 1
ATOM 1710 N N . ASP A 1 214 ? -3.414 4.830 20.988 1.00 96.25 214 ASP A N 1
ATOM 1711 C CA . ASP A 1 214 ? -2.093 5.330 21.376 1.00 96.25 214 ASP A CA 1
ATOM 1712 C C . ASP A 1 214 ? -1.686 6.486 20.452 1.00 96.25 214 ASP A C 1
ATOM 1714 O O . ASP A 1 214 ? -1.089 6.299 19.386 1.00 96.25 214 ASP A O 1
ATOM 1718 N N . GLU A 1 215 ? -2.017 7.703 20.883 1.00 93.88 215 GLU A N 1
ATOM 1719 C CA . GLU A 1 215 ? -1.693 8.947 20.180 1.00 93.88 215 GLU A CA 1
ATOM 1720 C C . GLU A 1 215 ? -0.192 9.070 19.872 1.00 93.88 215 GLU A C 1
ATOM 1722 O O . GLU A 1 215 ? 0.186 9.513 18.786 1.00 93.88 215 GLU A O 1
ATOM 1727 N N . GLN A 1 216 ? 0.691 8.637 20.782 1.00 94.31 216 GLN A N 1
ATOM 1728 C CA . GLN A 1 216 ? 2.136 8.773 20.582 1.00 94.31 216 GLN A CA 1
ATOM 1729 C C . GLN A 1 216 ? 2.625 7.916 19.417 1.00 94.31 216 GLN A C 1
ATOM 1731 O O . GLN A 1 216 ? 3.474 8.368 18.642 1.00 94.31 216 GLN A O 1
ATOM 1736 N N . LYS A 1 217 ? 2.090 6.700 19.264 1.00 96.00 217 LYS A N 1
ATOM 1737 C CA . LYS A 1 217 ? 2.390 5.845 18.107 1.00 96.00 217 LYS A CA 1
ATOM 1738 C C . LYS A 1 217 ? 1.874 6.451 16.805 1.00 96.00 217 LYS A C 1
ATOM 1740 O O . LYS A 1 217 ? 2.618 6.490 15.824 1.00 96.00 217 LYS A O 1
ATOM 1745 N N . VAL A 1 218 ? 0.660 7.005 16.806 1.00 96.06 218 VAL A N 1
ATOM 1746 C CA . VAL A 1 218 ? 0.076 7.669 15.626 1.00 96.06 218 VAL A CA 1
ATOM 1747 C C . VAL A 1 218 ? 0.908 8.890 15.205 1.00 96.06 218 VAL A C 1
ATOM 1749 O O . VAL A 1 218 ? 1.263 9.031 14.032 1.00 96.06 218 VAL A O 1
ATOM 1752 N N . LEU A 1 219 ? 1.308 9.742 16.153 1.00 92.31 219 LEU A N 1
ATOM 1753 C CA . LEU A 1 219 ? 2.154 10.910 15.879 1.00 92.31 219 LEU A CA 1
ATOM 1754 C C . LEU A 1 219 ? 3.578 10.518 15.456 1.00 92.31 219 LEU A C 1
ATOM 1756 O O . LEU A 1 219 ? 4.172 11.157 14.581 1.00 92.31 219 LEU A O 1
ATOM 1760 N N . ARG A 1 220 ? 4.136 9.436 16.012 1.00 93.69 220 ARG A N 1
ATOM 1761 C CA . ARG A 1 220 ? 5.425 8.899 15.555 1.00 93.69 220 ARG A CA 1
ATOM 1762 C C . ARG A 1 220 ? 5.330 8.396 14.115 1.00 93.69 220 ARG A C 1
ATOM 1764 O O . ARG A 1 220 ? 6.216 8.703 13.314 1.00 93.69 220 ARG A O 1
ATOM 1771 N N . ALA A 1 221 ? 4.262 7.675 13.773 1.00 95.31 221 ALA A N 1
ATOM 1772 C CA . ALA A 1 221 ? 3.999 7.226 12.410 1.00 95.31 221 ALA A CA 1
ATOM 1773 C C . ALA A 1 221 ? 3.938 8.407 11.434 1.00 95.31 221 ALA A C 1
ATOM 1775 O O . ALA A 1 221 ? 4.614 8.379 10.403 1.00 95.31 221 ALA A O 1
ATOM 1776 N N . LYS A 1 222 ? 3.233 9.488 11.798 1.00 92.56 222 LYS A N 1
ATOM 1777 C CA . LYS A 1 222 ? 3.214 10.742 11.030 1.00 92.56 222 LYS A CA 1
ATOM 1778 C C . LYS A 1 222 ? 4.622 11.270 10.766 1.00 92.56 222 LYS A C 1
ATOM 1780 O O . LYS A 1 222 ? 4.989 11.501 9.612 1.00 92.56 222 LYS A O 1
ATOM 1785 N N . GLY A 1 223 ? 5.425 11.417 11.823 1.00 90.62 223 GLY A N 1
ATOM 1786 C CA . GLY A 1 223 ? 6.796 11.916 11.724 1.00 90.62 223 GLY A CA 1
ATOM 1787 C C . GLY A 1 223 ? 7.677 11.060 10.810 1.00 90.62 223 GLY A C 1
ATOM 1788 O O . GLY A 1 223 ? 8.482 11.595 10.051 1.00 90.62 223 GLY A O 1
ATOM 1789 N N . MET A 1 224 ? 7.499 9.739 10.814 1.00 92.25 224 MET A N 1
ATOM 1790 C CA . MET A 1 224 ? 8.260 8.840 9.943 1.00 92.25 224 MET A CA 1
ATOM 1791 C C . MET A 1 224 ? 7.790 8.894 8.485 1.00 92.25 224 MET A C 1
ATOM 1793 O O . MET A 1 224 ? 8.625 9.005 7.586 1.00 92.25 224 MET A O 1
ATOM 1797 N N . LEU A 1 225 ? 6.478 8.874 8.240 1.00 91.81 225 LEU A N 1
ATOM 1798 C CA . LEU A 1 225 ? 5.897 8.854 6.891 1.00 91.81 225 LEU A CA 1
ATOM 1799 C C . LEU A 1 225 ? 6.088 10.183 6.145 1.00 91.81 225 LEU A C 1
ATOM 1801 O O . LEU A 1 225 ? 6.381 10.178 4.943 1.00 91.81 225 LEU A O 1
ATOM 1805 N N . PHE A 1 226 ? 5.965 11.304 6.862 1.00 86.81 226 PHE A N 1
ATOM 1806 C CA . PHE A 1 226 ? 5.899 12.657 6.299 1.00 86.81 226 PHE A CA 1
ATOM 1807 C C . PHE A 1 226 ? 7.018 13.596 6.788 1.00 86.81 226 PHE A C 1
ATOM 1809 O O . PHE A 1 226 ? 6.905 14.808 6.627 1.00 86.81 226 PHE A O 1
ATOM 1816 N N . SER A 1 227 ? 8.127 13.071 7.333 1.00 78.50 227 SER A N 1
ATOM 1817 C CA . SER A 1 227 ? 9.297 13.892 7.713 1.00 78.50 227 SER A CA 1
ATOM 1818 C C . SER A 1 227 ? 9.755 14.825 6.583 1.00 78.50 227 SER A C 1
ATOM 1820 O O . SER A 1 227 ? 10.027 14.368 5.470 1.00 78.50 227 SER A O 1
ATOM 1822 N N . ALA A 1 228 ? 9.915 16.118 6.891 1.00 61.69 228 ALA A N 1
ATOM 1823 C CA . ALA A 1 228 ? 10.260 17.171 5.927 1.00 61.69 228 ALA A CA 1
ATOM 1824 C C . ALA A 1 228 ? 11.519 16.864 5.091 1.00 61.69 228 ALA A C 1
ATOM 1826 O O . ALA A 1 228 ? 11.571 17.180 3.903 1.00 61.69 228 ALA A O 1
ATOM 1827 N N . ASP A 1 229 ? 12.505 16.184 5.681 1.00 57.88 229 ASP A N 1
ATOM 1828 C CA . ASP A 1 229 ? 13.793 15.927 5.033 1.00 57.88 229 ASP A CA 1
ATOM 1829 C C . ASP A 1 229 ? 13.794 14.704 4.099 1.00 57.88 229 ASP A C 1
ATOM 1831 O O . ASP A 1 229 ? 14.709 14.561 3.282 1.00 57.88 229 ASP A O 1
ATOM 1835 N N . ARG A 1 230 ? 12.830 13.773 4.229 1.00 64.81 230 ARG A N 1
ATOM 1836 C CA . ARG A 1 230 ? 12.906 12.460 3.547 1.00 64.81 230 ARG A CA 1
ATOM 1837 C C . ARG A 1 230 ? 11.594 11.884 3.012 1.00 64.81 230 ARG A C 1
ATOM 1839 O O . ARG A 1 230 ? 11.692 11.010 2.154 1.00 64.81 230 ARG A O 1
ATOM 1846 N N . THR A 1 231 ? 10.427 12.342 3.482 1.00 78.06 231 THR A N 1
ATOM 1847 C CA . THR A 1 231 ? 9.058 11.946 3.062 1.00 78.06 231 THR A CA 1
ATOM 1848 C C . THR A 1 231 ? 8.963 10.571 2.362 1.00 78.06 231 THR A C 1
ATOM 1850 O O . THR A 1 231 ? 8.574 10.492 1.188 1.00 78.06 231 THR A O 1
ATOM 1853 N N . PRO A 1 232 ? 9.338 9.468 3.044 1.00 85.19 232 PRO A N 1
ATOM 1854 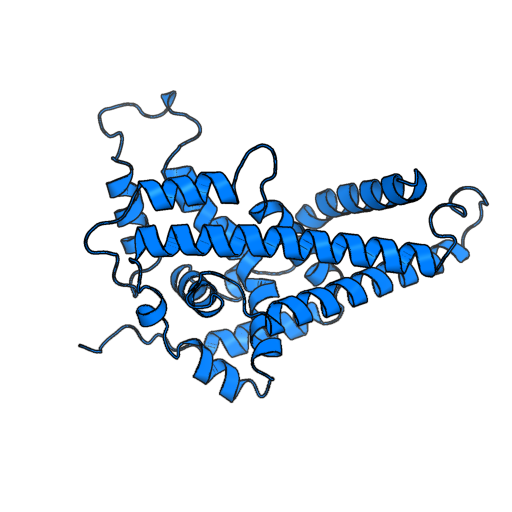C CA . PRO A 1 232 ? 9.504 8.145 2.431 1.00 85.19 232 PRO A CA 1
ATOM 1855 C C . PRO A 1 232 ? 8.220 7.619 1.782 1.00 85.19 232 PRO A C 1
ATOM 1857 O O . PRO A 1 232 ? 8.290 6.902 0.780 1.00 85.19 232 PRO A O 1
ATOM 1860 N N . PHE A 1 233 ? 7.049 8.025 2.282 1.00 88.69 233 PHE A N 1
ATOM 1861 C CA . PHE A 1 233 ? 5.776 7.637 1.683 1.00 88.69 233 PHE A CA 1
ATOM 1862 C C . PHE A 1 233 ? 5.579 8.285 0.305 1.00 88.69 233 PHE A C 1
ATOM 1864 O O . PHE A 1 233 ? 5.298 7.589 -0.670 1.00 88.69 233 PHE A O 1
ATOM 1871 N N . SER A 1 234 ? 5.866 9.588 0.177 1.00 84.81 234 SER A N 1
ATOM 1872 C CA . SER A 1 234 ? 5.819 10.288 -1.116 1.00 84.81 234 SER A CA 1
ATOM 1873 C C . SER A 1 234 ? 6.840 9.725 -2.113 1.00 84.81 234 SER A C 1
ATOM 1875 O O . SER A 1 234 ? 6.560 9.589 -3.303 1.00 84.81 234 SER A O 1
ATOM 1877 N N . LYS A 1 235 ? 8.031 9.332 -1.638 1.00 85.94 235 LYS A N 1
ATOM 1878 C CA . LYS A 1 235 ? 9.046 8.700 -2.490 1.00 85.94 235 LYS A CA 1
ATOM 1879 C C . LYS A 1 235 ? 8.591 7.325 -2.967 1.00 85.94 235 LYS A C 1
ATOM 1881 O O . LYS A 1 235 ? 8.774 7.024 -4.143 1.00 85.94 235 LYS A O 1
ATOM 1886 N N . SER A 1 236 ? 7.977 6.520 -2.103 1.00 87.75 236 SER A N 1
ATOM 1887 C CA . SER A 1 236 ? 7.419 5.213 -2.475 1.00 87.75 236 SER A CA 1
ATOM 1888 C C . SER A 1 236 ? 6.286 5.352 -3.495 1.00 87.75 236 SER A C 1
ATOM 1890 O O . SER A 1 236 ? 6.295 4.662 -4.515 1.00 87.75 236 SER A O 1
ATOM 1892 N N . LEU A 1 237 ? 5.382 6.314 -3.276 1.00 86.69 237 LEU A N 1
ATOM 1893 C CA . LEU A 1 237 ? 4.308 6.680 -4.202 1.00 86.69 237 LEU A CA 1
ATOM 1894 C C . LEU A 1 237 ? 4.850 6.971 -5.604 1.00 86.69 237 LEU A C 1
ATOM 1896 O O . LEU A 1 237 ? 4.390 6.397 -6.586 1.00 86.69 237 LEU A O 1
ATOM 1900 N N . VAL A 1 238 ? 5.869 7.824 -5.702 1.00 82.62 238 VAL A N 1
ATOM 1901 C CA . VAL A 1 238 ? 6.455 8.214 -6.989 1.00 82.62 238 VAL A CA 1
ATOM 1902 C C . VAL A 1 238 ? 7.025 7.013 -7.754 1.00 82.62 238 VAL A C 1
ATOM 1904 O O . VAL A 1 238 ? 6.866 6.949 -8.971 1.00 82.62 238 VAL A O 1
ATOM 1907 N N . HIS A 1 239 ? 7.663 6.052 -7.078 1.00 85.56 239 HIS A N 1
ATOM 1908 C CA . HIS A 1 239 ? 8.144 4.836 -7.746 1.00 85.56 239 HIS A CA 1
ATOM 1909 C C . HIS A 1 239 ? 6.973 3.984 -8.261 1.00 85.56 239 HIS A C 1
ATOM 1911 O O . HIS A 1 239 ? 6.997 3.584 -9.424 1.00 85.56 239 HIS A O 1
ATOM 1917 N N . MET A 1 240 ? 5.925 3.788 -7.450 1.00 88.25 240 MET A N 1
ATOM 1918 C CA . MET A 1 240 ? 4.709 3.055 -7.842 1.00 88.25 240 MET A CA 1
ATOM 1919 C C . MET A 1 240 ? 3.997 3.667 -9.045 1.00 88.25 240 MET A C 1
ATOM 1921 O O . MET A 1 240 ? 3.679 2.964 -10.007 1.00 88.25 240 MET A O 1
ATOM 1925 N N . LEU A 1 241 ? 3.819 4.987 -9.041 1.00 83.25 241 LEU A N 1
ATOM 1926 C CA . LEU A 1 241 ? 3.195 5.693 -10.154 1.00 83.25 241 LEU A CA 1
ATOM 1927 C C . LEU A 1 241 ? 4.019 5.576 -11.436 1.00 83.25 241 LEU A C 1
ATOM 1929 O O . LEU A 1 241 ? 3.460 5.283 -12.490 1.00 83.25 241 LEU A O 1
ATOM 1933 N N . LEU A 1 242 ? 5.341 5.752 -11.361 1.00 78.81 242 LEU A N 1
ATOM 1934 C CA . LEU A 1 242 ? 6.202 5.578 -12.530 1.00 78.81 242 LEU A CA 1
ATOM 1935 C C . LEU A 1 242 ? 6.116 4.168 -13.104 1.00 78.81 242 LEU A C 1
ATOM 1937 O O . LEU A 1 242 ? 5.987 4.018 -14.316 1.00 78.81 242 LEU A O 1
ATOM 1941 N N . TYR A 1 243 ? 6.181 3.145 -12.250 1.00 85.44 243 TYR A N 1
ATOM 1942 C CA . TYR A 1 243 ? 6.085 1.764 -12.702 1.00 85.44 243 TYR A CA 1
ATOM 1943 C C . TYR A 1 243 ? 4.796 1.537 -13.492 1.00 85.44 243 TYR A C 1
ATOM 1945 O O . TYR A 1 243 ? 4.843 1.036 -14.610 1.00 85.44 243 TYR A O 1
ATOM 1953 N N . ASN A 1 244 ? 3.652 1.977 -12.967 1.00 85.31 244 ASN A N 1
ATOM 1954 C CA . ASN A 1 244 ? 2.374 1.828 -13.663 1.00 85.31 244 ASN A CA 1
ATOM 1955 C C . ASN A 1 244 ? 2.288 2.664 -14.948 1.00 85.31 244 ASN A C 1
ATOM 1957 O O . ASN A 1 244 ? 1.696 2.220 -15.926 1.00 85.31 244 ASN A O 1
ATOM 1961 N N . VAL A 1 245 ? 2.882 3.855 -14.990 1.00 78.69 245 VAL A N 1
ATOM 1962 C CA . VAL A 1 245 ? 2.881 4.685 -16.205 1.00 78.69 245 VAL A CA 1
ATOM 1963 C C . VAL A 1 245 ? 3.615 4.002 -17.361 1.00 78.69 245 VAL A C 1
ATOM 1965 O O . VAL A 1 245 ? 3.192 4.124 -18.511 1.00 78.69 245 VAL A O 1
ATOM 1968 N N . PHE A 1 246 ? 4.715 3.309 -17.075 1.00 76.50 246 PHE A N 1
ATOM 1969 C CA . PHE A 1 246 ? 5.583 2.748 -18.108 1.00 76.50 246 PHE A CA 1
ATOM 1970 C C . PHE A 1 246 ? 5.382 1.250 -18.348 1.00 76.50 246 PHE A C 1
ATOM 1972 O O . PHE A 1 246 ? 5.797 0.744 -19.395 1.00 76.50 246 PHE A O 1
ATOM 1979 N N . ALA A 1 247 ? 4.745 0.531 -17.423 1.00 83.31 247 ALA A N 1
ATOM 1980 C CA . ALA A 1 247 ? 4.428 -0.875 -17.601 1.00 83.31 247 ALA A CA 1
ATOM 1981 C C . ALA A 1 247 ? 3.353 -1.064 -18.684 1.00 83.31 247 ALA A C 1
ATOM 1983 O O . ALA A 1 247 ? 2.265 -0.494 -18.635 1.00 83.31 247 ALA A O 1
ATOM 1984 N N . GLU A 1 248 ? 3.662 -1.905 -19.673 1.00 84.62 248 GLU A N 1
ATOM 1985 C CA . GLU A 1 248 ? 2.774 -2.184 -20.812 1.00 84.62 248 GLU A CA 1
ATOM 1986 C C . GLU A 1 248 ? 1.494 -2.929 -20.396 1.00 84.62 248 GLU A C 1
ATOM 1988 O O . GLU A 1 248 ? 0.511 -2.938 -21.133 1.00 84.62 248 GLU A O 1
ATOM 1993 N N . ASP A 1 249 ? 1.500 -3.559 -19.219 1.00 89.69 249 ASP A N 1
ATOM 1994 C CA . ASP A 1 249 ? 0.403 -4.369 -18.700 1.00 89.69 249 ASP A CA 1
ATOM 1995 C C . ASP A 1 249 ? -0.553 -3.601 -17.776 1.00 89.69 249 ASP A C 1
ATOM 1997 O O . ASP A 1 249 ? -1.482 -4.215 -17.262 1.00 89.69 249 ASP A O 1
ATOM 2001 N N . THR A 1 250 ? -0.356 -2.298 -17.539 1.00 89.00 250 THR A N 1
ATOM 2002 C CA . THR A 1 250 ? -1.045 -1.575 -16.455 1.00 89.00 250 THR A CA 1
ATOM 2003 C C . THR A 1 250 ? -2.565 -1.625 -16.528 1.00 89.00 250 THR A C 1
ATOM 2005 O O . THR A 1 250 ? -3.183 -1.877 -15.501 1.00 89.00 250 THR A O 1
ATOM 2008 N N . GLU A 1 251 ? -3.186 -1.461 -17.699 1.00 89.44 251 GLU A N 1
ATOM 2009 C CA . GLU A 1 251 ? -4.653 -1.571 -17.802 1.00 89.44 251 GLU A CA 1
ATOM 2010 C C . GLU A 1 251 ? -5.142 -2.989 -17.491 1.00 89.44 251 GLU A C 1
ATOM 2012 O O . GLU A 1 251 ? -6.084 -3.169 -16.725 1.00 89.44 251 GLU A O 1
ATOM 2017 N N . LYS A 1 252 ? -4.447 -4.015 -17.994 1.00 91.69 252 LYS A N 1
ATOM 2018 C CA . LYS A 1 252 ? -4.780 -5.411 -17.686 1.00 91.69 252 LYS A CA 1
ATOM 2019 C C . LYS A 1 252 ? -4.581 -5.714 -16.198 1.00 91.69 252 LYS A C 1
ATOM 2021 O O . LYS A 1 252 ? -5.400 -6.389 -15.585 1.00 91.69 252 LYS A O 1
ATOM 2026 N N . ALA A 1 253 ? -3.493 -5.219 -15.614 1.00 92.50 253 ALA A N 1
ATOM 2027 C CA . ALA A 1 253 ? -3.200 -5.351 -14.195 1.00 92.50 253 ALA A CA 1
ATOM 2028 C C . ALA A 1 253 ? -4.267 -4.648 -13.344 1.00 92.50 253 ALA A C 1
ATOM 2030 O O . ALA A 1 253 ? -4.711 -5.199 -12.343 1.00 92.50 253 ALA A O 1
ATOM 2031 N N . ARG A 1 254 ? -4.724 -3.469 -13.771 1.00 92.44 254 ARG A N 1
ATOM 2032 C CA . ARG A 1 254 ? -5.799 -2.708 -13.133 1.00 92.44 254 ARG A CA 1
ATOM 2033 C C . ARG A 1 254 ? -7.118 -3.479 -13.146 1.00 92.44 254 ARG A C 1
ATOM 2035 O O . ARG A 1 254 ? -7.736 -3.626 -12.097 1.00 92.44 254 ARG A O 1
ATOM 2042 N N . GLU A 1 255 ? -7.538 -3.979 -14.308 1.00 92.06 255 GLU A N 1
ATOM 2043 C CA . GLU A 1 255 ? -8.743 -4.811 -14.449 1.00 92.06 255 GLU A CA 1
ATOM 2044 C C . GLU A 1 255 ? -8.674 -6.049 -13.551 1.00 92.06 255 GLU A C 1
ATOM 2046 O O . GLU A 1 255 ? -9.651 -6.404 -12.889 1.00 92.06 255 GLU A O 1
ATOM 2051 N N . GLU A 1 256 ? -7.496 -6.665 -13.472 1.00 92.12 256 GLU A N 1
ATOM 2052 C CA . GLU A 1 256 ? -7.270 -7.823 -12.620 1.00 92.12 256 GLU A CA 1
ATOM 2053 C C . GLU A 1 256 ? -7.333 -7.467 -11.131 1.00 92.12 256 GLU A C 1
ATOM 2055 O O . GLU A 1 256 ? -7.914 -8.225 -10.357 1.00 92.12 256 GLU A O 1
ATOM 2060 N N . VAL A 1 257 ? -6.827 -6.301 -10.714 1.00 91.50 257 VAL A N 1
ATOM 2061 C CA . VAL A 1 257 ? -7.002 -5.828 -9.332 1.00 91.50 257 VAL A CA 1
ATOM 2062 C C . VAL A 1 257 ? -8.460 -5.527 -9.031 1.00 91.50 257 VAL A C 1
ATOM 2064 O O . VAL A 1 257 ? -8.912 -5.921 -7.967 1.00 91.50 257 VAL A O 1
ATOM 2067 N N . ILE A 1 258 ? -9.209 -4.899 -9.940 1.00 91.25 258 ILE A N 1
ATOM 2068 C CA . ILE A 1 258 ? -10.652 -4.658 -9.756 1.00 91.25 258 ILE A CA 1
ATOM 2069 C C . ILE A 1 258 ? -11.388 -5.986 -9.558 1.00 91.25 258 ILE A C 1
ATOM 2071 O O . ILE A 1 258 ? -12.201 -6.135 -8.646 1.00 91.25 258 ILE A O 1
ATOM 2075 N N . ARG A 1 259 ? -11.076 -6.983 -10.392 1.00 89.50 259 ARG A N 1
ATOM 2076 C CA . ARG A 1 259 ? -11.642 -8.326 -10.264 1.00 89.50 259 ARG A CA 1
ATOM 2077 C C . ARG A 1 259 ? -11.287 -8.943 -8.912 1.00 89.50 259 ARG A C 1
ATOM 2079 O O . ARG A 1 259 ? -12.174 -9.426 -8.220 1.00 89.50 259 ARG A O 1
ATOM 2086 N N . CYS A 1 260 ? -10.010 -8.916 -8.536 1.00 87.12 260 CYS A N 1
ATOM 2087 C CA . CYS A 1 260 ? -9.510 -9.519 -7.304 1.00 87.12 260 CYS A CA 1
ATOM 2088 C C . CYS A 1 260 ? -9.995 -8.799 -6.039 1.00 87.12 260 CYS A C 1
ATOM 2090 O O . CYS A 1 260 ? -10.304 -9.453 -5.048 1.00 87.12 260 CYS A O 1
ATOM 2092 N N . SER A 1 261 ? -10.099 -7.470 -6.062 1.00 84.69 261 SER A N 1
ATOM 2093 C CA . SER A 1 261 ? -10.613 -6.671 -4.948 1.00 84.69 261 SER A CA 1
ATOM 2094 C C . SER A 1 261 ? -12.111 -6.896 -4.746 1.00 84.69 261 SER A C 1
ATOM 2096 O O . SER A 1 261 ? -12.577 -6.897 -3.609 1.00 84.69 261 SER A O 1
ATOM 2098 N N . GLY A 1 262 ? -12.851 -7.189 -5.821 1.00 83.06 262 GLY A N 1
ATOM 2099 C CA . GLY A 1 262 ? -14.237 -7.654 -5.758 1.00 83.06 262 GLY A CA 1
ATOM 2100 C C . GLY A 1 262 ? -14.416 -9.038 -5.118 1.00 83.06 262 GLY A C 1
ATOM 2101 O O . GLY A 1 262 ? -15.521 -9.363 -4.694 1.00 83.06 262 GLY A O 1
ATOM 2102 N N . LEU A 1 263 ? -13.349 -9.842 -5.022 1.00 82.50 263 LEU A N 1
ATOM 2103 C CA . LEU A 1 263 ? -13.351 -11.143 -4.335 1.00 82.50 263 LEU A CA 1
ATOM 2104 C C . LEU A 1 263 ? -13.023 -11.023 -2.843 1.00 82.50 263 LEU A C 1
ATOM 2106 O O . LEU A 1 263 ? -13.180 -11.994 -2.103 1.00 82.50 263 LEU A O 1
ATOM 2110 N N . LEU A 1 264 ? -12.551 -9.855 -2.396 1.00 81.94 264 LEU A N 1
ATOM 2111 C CA . LEU A 1 264 ? -12.375 -9.575 -0.978 1.00 81.94 264 LEU A CA 1
ATOM 2112 C C . LEU A 1 264 ? -13.764 -9.365 -0.383 1.00 81.94 264 LEU A C 1
ATOM 2114 O O . LEU A 1 264 ? -14.464 -8.407 -0.721 1.00 81.94 264 LEU A O 1
ATOM 2118 N N . ASN A 1 265 ? -14.165 -10.302 0.470 1.00 67.00 265 ASN A N 1
ATOM 2119 C CA . ASN A 1 265 ? -15.446 -10.263 1.156 1.00 67.00 265 ASN A CA 1
ATOM 2120 C C . ASN A 1 265 ? -15.630 -8.938 1.909 1.00 67.00 265 ASN A C 1
ATOM 2122 O O . ASN A 1 265 ? -14.714 -8.460 2.581 1.00 67.00 265 ASN A O 1
ATOM 2126 N N . ASP A 1 266 ? -16.868 -8.450 1.952 1.00 54.12 266 ASP A N 1
ATOM 2127 C CA . ASP A 1 266 ? -17.322 -7.539 3.006 1.00 54.12 266 ASP A CA 1
ATOM 2128 C C . ASP A 1 266 ? -17.622 -8.356 4.283 1.00 54.12 266 ASP A C 1
ATOM 2130 O O . ASP A 1 266 ? -18.713 -8.307 4.846 1.00 54.12 266 ASP A O 1
ATOM 2134 N N . THR A 1 267 ? -16.682 -9.191 4.740 1.00 43.38 267 THR A N 1
ATOM 2135 C CA . THR A 1 267 ? -16.815 -9.881 6.032 1.00 43.38 267 THR A CA 1
ATOM 2136 C C . THR A 1 267 ? -16.365 -8.950 7.144 1.00 43.38 267 THR A C 1
ATOM 2138 O O . THR A 1 267 ? -15.240 -9.008 7.627 1.00 43.38 267 THR A O 1
ATOM 2141 N N . SER A 1 268 ? -17.275 -8.066 7.533 1.00 40.34 268 SER A N 1
ATOM 2142 C CA . SER A 1 268 ? -17.373 -7.548 8.898 1.00 40.34 268 SER A CA 1
ATOM 2143 C C . SER A 1 268 ? -18.825 -7.176 9.186 1.00 40.34 268 SER A C 1
ATOM 2145 O O . SER A 1 268 ? -19.166 -6.035 9.481 1.00 40.34 268 SER A O 1
ATOM 2147 N N . CYS A 1 269 ? -19.704 -8.159 9.060 1.00 36.41 269 CYS A N 1
ATOM 2148 C CA . CYS A 1 269 ? -20.887 -8.255 9.894 1.00 36.41 269 CYS A CA 1
ATOM 2149 C C . CYS A 1 269 ? -20.924 -9.707 10.354 1.00 36.41 269 CYS A C 1
ATOM 2151 O O . CYS A 1 269 ? -20.978 -10.604 9.522 1.00 36.41 269 CYS A O 1
ATOM 2153 N N . GLU A 1 270 ? -20.867 -9.896 11.670 1.00 34.19 270 GLU A N 1
ATOM 2154 C CA . GLU A 1 270 ? -20.977 -11.177 12.375 1.00 34.19 270 GLU A CA 1
ATOM 2155 C C . GLU A 1 270 ? -19.714 -12.052 12.380 1.00 34.19 270 GLU A C 1
ATOM 2157 O O . GLU A 1 270 ? -19.548 -12.922 11.539 1.00 34.19 270 GLU A O 1
ATOM 2162 N N . THR A 1 271 ? -18.885 -11.893 13.420 1.00 29.16 271 THR A N 1
ATOM 2163 C CA . THR A 1 271 ? -18.500 -13.033 14.275 1.00 29.16 271 THR A CA 1
ATOM 2164 C C . THR A 1 271 ? -17.943 -12.558 15.626 1.00 29.16 271 THR A C 1
ATOM 2166 O O . THR A 1 271 ? -16.813 -12.090 15.692 1.00 29.16 271 THR A O 1
ATOM 2169 N N . VAL A 1 272 ? -18.791 -12.764 16.648 1.00 32.53 272 VAL A N 1
ATOM 2170 C CA . VAL A 1 272 ? -18.604 -12.857 18.121 1.00 32.53 272 VAL A CA 1
ATOM 2171 C C . VAL A 1 272 ? -18.113 -11.628 18.888 1.00 32.53 272 VAL A C 1
ATOM 2173 O O . VAL A 1 272 ? -16.899 -11.344 18.898 1.00 32.53 272 VAL A O 1
#

Sequence (272 aa):
MNVTVAVALLAYTQVKSIFAQMATKVDYEGVIPTTEKRVKLVMSLLDSNGNLDEDLVDLIREKYRKHCVEMFTKASRCDTEEEGDKVNSIYRSRVDINNMCSIDSDLFIGYLNVVSFALNELFTGLYGENYHALVEGYLEAAIRESGLEPKEFKFLISRFLFPVFYDDVRELFTALEPEDPESSSSEDEKEPLDIMYSWVESQTKGLKPAEHIDEQKVLRAKGMLFSADRTPFSKSLVHMLLYNVFAEDTEKAREEVIRCSGLLNDTSCETV

Organism: Babesia bovis (NCBI:txid5865)